Protein AF-A0A182EMF4-F1 (afdb_monomer)

Organism: Onchocerca ochengi (NCBI:txid42157)

Secondary structure (DSSP, 8-state):
-HHHHHHHHHHHHHHHHHHHHHHHHHHHHHHHTT--TT-TT-PPPTTSPP-S-SS--HHHHHHHHHHHS--S--HHHHHHHHHTSHHHHHHHHHHHHHHHHHHHHHGGG------GGGGSPTT-HHHHHHHHHHHHHTTTS--------S---TT-HHHHHHHHHHHT-TTT-SS---HHHHHHHHHHH----------

pLDDT: mean 79.49, std 11.9, range [47.91, 95.94]

Radius of gyration: 39.94 Å; Cα contacts (8 Å, |Δi|>4): 52; chains: 1; bounding box: 100×38×103 Å

InterPro domains:
  IPR051697 Patched domain-containing protein [PTHR10796] (4-190)

Structure (mmCIF, N/CA/C/O backbone):
data_AF-A0A182EMF4-F1
#
_entry.id   AF-A0A182EMF4-F1
#
loop_
_atom_site.group_PDB
_atom_site.id
_atom_site.type_symbol
_atom_site.label_atom_id
_atom_site.label_alt_id
_atom_site.label_comp_id
_atom_site.label_asym_id
_atom_site.label_entity_id
_atom_site.label_seq_id
_atom_site.pdbx_PDB_ins_code
_atom_site.Cartn_x
_atom_site.Cartn_y
_atom_site.Cartn_z
_atom_site.occupancy
_atom_site.B_iso_or_equiv
_atom_site.auth_seq_id
_atom_site.auth_comp_id
_atom_site.auth_asym_id
_atom_site.auth_atom_id
_atom_site.pdbx_PDB_model_num
ATOM 1 N N . MET A 1 1 ? -3.672 -10.564 -6.474 1.00 56.19 1 MET A N 1
ATOM 2 C CA . MET A 1 1 ? -2.918 -9.545 -7.243 1.00 56.19 1 MET A CA 1
ATOM 3 C C . MET A 1 1 ? -1.564 -10.053 -7.744 1.00 56.19 1 MET A C 1
ATOM 5 O O . MET A 1 1 ? -1.324 -9.969 -8.941 1.00 56.19 1 MET A O 1
ATOM 9 N N . SER A 1 2 ? -0.707 -10.645 -6.902 1.00 77.50 2 SER A N 1
ATOM 10 C CA . SER A 1 2 ? 0.656 -11.055 -7.301 1.00 77.50 2 SER A CA 1
ATOM 11 C C . SER A 1 2 ? 0.726 -12.116 -8.412 1.00 77.50 2 SER A C 1
ATOM 13 O O . SER A 1 2 ? 1.589 -12.024 -9.277 1.00 77.50 2 SER A O 1
ATOM 15 N N . PHE A 1 3 ? -0.206 -13.076 -8.451 1.00 87.69 3 PHE A N 1
ATOM 16 C CA . PHE A 1 3 ? -0.253 -14.096 -9.510 1.00 87.69 3 PHE A CA 1
ATOM 17 C C . PHE A 1 3 ? -0.556 -13.505 -10.898 1.00 87.69 3 PHE A C 1
ATOM 19 O O . PHE A 1 3 ? 0.100 -13.853 -11.872 1.00 87.69 3 PHE A O 1
ATOM 26 N N . VAL A 1 4 ? -1.505 -12.565 -10.982 1.00 93.12 4 VAL A N 1
ATOM 27 C CA . VAL A 1 4 ? -1.887 -11.911 -12.247 1.00 93.12 4 VAL A CA 1
ATOM 28 C C . VAL A 1 4 ? -0.741 -11.053 -12.781 1.00 93.12 4 VAL A C 1
ATOM 30 O O . VAL A 1 4 ? -0.449 -11.094 -13.972 1.00 93.12 4 VAL A O 1
ATOM 33 N N . LEU A 1 5 ? -0.049 -10.327 -11.895 1.00 93.19 5 LEU A N 1
ATOM 34 C CA . LEU A 1 5 ? 1.140 -9.555 -12.263 1.00 93.19 5 LEU A CA 1
ATOM 35 C C . LEU A 1 5 ? 2.269 -10.462 -12.765 1.00 93.19 5 LEU A C 1
ATOM 37 O O . LEU A 1 5 ? 2.832 -10.198 -13.824 1.00 93.19 5 LEU A O 1
ATOM 41 N N . ALA A 1 6 ? 2.567 -11.552 -12.053 1.00 92.06 6 ALA A N 1
ATOM 42 C CA . ALA A 1 6 ? 3.605 -12.499 -12.457 1.00 92.06 6 ALA A CA 1
ATOM 43 C C . ALA A 1 6 ? 3.285 -13.167 -13.806 1.00 92.06 6 ALA A C 1
ATOM 45 O O . ALA A 1 6 ? 4.148 -13.234 -14.681 1.00 92.06 6 ALA A O 1
ATOM 46 N N . ALA A 1 7 ? 2.035 -13.597 -14.004 1.00 93.31 7 ALA A N 1
ATOM 47 C CA . ALA A 1 7 ? 1.573 -14.155 -15.270 1.00 93.31 7 ALA A CA 1
ATOM 48 C C . ALA A 1 7 ? 1.670 -13.129 -16.413 1.00 93.31 7 ALA A C 1
ATOM 50 O O . ALA A 1 7 ? 2.152 -13.461 -17.494 1.00 93.31 7 ALA A O 1
ATOM 51 N N . GLY A 1 8 ? 1.287 -11.872 -16.164 1.00 94.88 8 GLY A N 1
ATOM 52 C CA . GLY A 1 8 ? 1.420 -10.785 -17.134 1.00 94.88 8 GLY A CA 1
ATOM 53 C C . GLY A 1 8 ? 2.871 -10.542 -17.556 1.00 94.88 8 GLY A C 1
ATOM 54 O O . GLY A 1 8 ? 3.151 -10.452 -18.749 1.00 94.88 8 GLY A O 1
ATOM 55 N N . VAL A 1 9 ? 3.806 -10.509 -16.600 1.00 95.12 9 VAL A N 1
ATOM 56 C CA . VAL A 1 9 ? 5.244 -10.355 -16.886 1.00 95.12 9 VAL A CA 1
ATOM 57 C C . VAL A 1 9 ? 5.782 -11.542 -17.686 1.00 95.12 9 VAL A C 1
ATOM 59 O O . VAL A 1 9 ? 6.516 -11.339 -18.651 1.00 95.12 9 VAL A O 1
ATOM 62 N N . ALA A 1 10 ? 5.395 -12.771 -17.335 1.00 94.00 10 ALA A N 1
ATOM 63 C CA . ALA A 1 10 ? 5.832 -13.968 -18.050 1.00 94.00 10 ALA A CA 1
ATOM 64 C C . ALA A 1 10 ? 5.355 -13.970 -19.511 1.00 94.00 10 ALA A C 1
ATOM 66 O O . ALA A 1 10 ? 6.150 -14.193 -20.425 1.00 94.00 10 ALA A O 1
ATOM 67 N N . VAL A 1 11 ? 4.076 -13.660 -19.742 1.00 94.69 11 VAL A N 1
ATOM 68 C CA . VAL A 1 11 ? 3.512 -13.566 -21.096 1.00 94.69 11 VAL A CA 1
ATOM 69 C C . VAL A 1 11 ? 4.174 -12.438 -21.883 1.00 94.69 11 VAL A C 1
ATOM 71 O O . VAL A 1 11 ? 4.539 -12.641 -23.040 1.00 94.69 11 VAL A O 1
ATOM 74 N N . LEU A 1 12 ? 4.388 -11.274 -21.263 1.00 95.94 12 LEU A N 1
ATOM 75 C CA . LEU A 1 12 ? 5.047 -10.140 -21.910 1.00 95.94 12 LEU A CA 1
ATOM 76 C C . LEU A 1 12 ? 6.495 -10.458 -22.289 1.00 95.94 12 LEU A C 1
ATOM 78 O O . LEU A 1 12 ? 6.926 -10.074 -23.371 1.00 95.94 12 LEU A O 1
ATOM 82 N N . LEU A 1 13 ? 7.229 -11.189 -21.449 1.00 95.12 13 LEU A N 1
ATOM 83 C CA . LEU A 1 13 ? 8.598 -11.614 -21.739 1.00 95.12 13 LEU A CA 1
ATOM 84 C C . LEU A 1 13 ? 8.645 -12.587 -22.920 1.00 95.12 13 LEU A C 1
ATOM 86 O O . LEU A 1 13 ? 9.438 -12.391 -23.840 1.00 95.12 13 LEU A O 1
ATOM 90 N N . ILE A 1 14 ? 7.780 -13.605 -22.923 1.00 93.75 14 ILE A N 1
ATOM 91 C CA . ILE A 1 14 ? 7.695 -14.574 -24.026 1.00 93.75 14 ILE A CA 1
ATOM 92 C C . ILE A 1 14 ? 7.317 -13.857 -25.324 1.00 93.75 14 ILE A C 1
ATOM 94 O O . ILE A 1 14 ? 7.959 -14.060 -26.357 1.00 93.75 14 ILE A O 1
ATOM 98 N N . PHE A 1 15 ? 6.306 -12.987 -25.264 1.00 94.69 15 PHE A N 1
ATOM 99 C CA . PHE A 1 15 ? 5.877 -12.194 -26.407 1.00 94.69 15 PHE A CA 1
ATOM 100 C C . PHE A 1 15 ? 7.004 -11.293 -26.905 1.00 94.69 15 PHE A C 1
ATOM 102 O O . PHE A 1 15 ? 7.302 -11.320 -28.092 1.00 94.69 15 PHE A O 1
ATOM 109 N N . ALA A 1 16 ? 7.676 -10.554 -26.022 1.00 94.81 16 ALA A N 1
ATOM 110 C CA . ALA A 1 16 ? 8.784 -9.685 -26.392 1.00 94.81 16 ALA A CA 1
ATOM 111 C C . ALA A 1 16 ? 9.906 -10.476 -27.073 1.00 94.81 16 ALA A C 1
ATOM 113 O O . ALA A 1 16 ? 10.323 -10.101 -28.162 1.00 94.81 16 ALA A O 1
ATOM 114 N N . LEU A 1 17 ? 10.358 -11.596 -26.505 1.00 93.81 17 LEU A N 1
ATOM 115 C CA . LEU A 1 17 ? 11.443 -12.381 -27.100 1.00 93.81 17 LEU A CA 1
ATOM 116 C C . LEU A 1 17 ? 11.090 -12.896 -28.498 1.00 93.81 17 LEU A C 1
ATOM 118 O O . LEU A 1 17 ? 11.869 -12.712 -29.430 1.00 93.81 17 LEU A O 1
ATOM 122 N N . LEU A 1 18 ? 9.914 -13.505 -28.660 1.00 93.38 18 LEU A N 1
ATOM 123 C CA . LEU A 1 18 ? 9.505 -14.080 -29.942 1.00 93.38 18 LEU A CA 1
ATOM 124 C C . LEU A 1 18 ? 9.180 -12.995 -30.971 1.00 93.38 18 LEU A C 1
ATOM 126 O O . LEU A 1 18 ? 9.653 -13.051 -32.106 1.00 93.38 18 LEU A O 1
ATOM 130 N N . PHE A 1 19 ? 8.403 -11.990 -30.573 1.00 92.75 19 PHE A N 1
ATOM 131 C CA . PHE A 1 19 ? 7.998 -10.898 -31.448 1.00 92.75 19 PHE A CA 1
ATOM 132 C C . PHE A 1 19 ? 9.213 -10.071 -31.871 1.00 92.75 19 PHE A C 1
ATOM 134 O O . PHE A 1 19 ? 9.448 -9.913 -33.066 1.00 92.75 19 PHE A O 1
ATOM 141 N N . PHE A 1 20 ? 10.050 -9.609 -30.936 1.00 91.69 20 PHE A N 1
ATOM 142 C CA . PHE A 1 20 ? 11.244 -8.848 -31.309 1.00 91.69 20 PHE A CA 1
ATOM 143 C C . PHE A 1 20 ? 12.208 -9.676 -32.155 1.00 91.69 20 PHE A C 1
ATOM 145 O O . PHE A 1 20 ? 12.712 -9.136 -33.132 1.00 91.69 20 PHE A O 1
ATOM 152 N N . ALA A 1 21 ? 12.428 -10.964 -31.870 1.00 89.75 21 ALA A N 1
ATOM 153 C CA . ALA A 1 21 ? 13.311 -11.791 -32.696 1.00 89.75 21 ALA A CA 1
ATOM 154 C C . ALA A 1 21 ? 12.816 -11.907 -34.146 1.00 89.75 21 ALA A C 1
ATOM 156 O O . ALA A 1 21 ? 13.593 -11.708 -35.082 1.00 89.75 21 ALA A O 1
ATOM 157 N N . VAL A 1 22 ? 11.520 -12.171 -34.349 1.00 90.88 22 VAL A N 1
ATOM 158 C CA . VAL A 1 22 ? 10.933 -12.274 -35.695 1.00 90.88 22 VAL A CA 1
ATOM 159 C C . VAL A 1 22 ? 10.991 -10.931 -36.420 1.00 90.88 22 VAL A C 1
ATOM 161 O O . VAL A 1 22 ? 11.409 -10.876 -37.576 1.00 90.88 22 VAL A O 1
ATOM 164 N N . PHE A 1 23 ? 10.616 -9.837 -35.757 1.00 86.75 23 PHE A N 1
ATOM 165 C CA . PHE A 1 23 ? 10.625 -8.514 -36.383 1.00 86.75 23 PHE A CA 1
ATOM 166 C C . PHE A 1 23 ? 12.042 -7.994 -36.639 1.00 86.75 23 PHE A C 1
ATOM 168 O O . PHE A 1 23 ? 12.260 -7.377 -37.679 1.00 86.75 23 PHE A O 1
ATOM 175 N N . LEU A 1 24 ? 13.014 -8.294 -35.772 1.00 86.81 24 LEU A N 1
ATOM 176 C CA . LEU A 1 24 ? 14.433 -8.017 -36.017 1.00 86.81 24 LEU A CA 1
ATOM 177 C C . LEU A 1 24 ? 14.955 -8.821 -37.207 1.00 86.81 24 LEU A C 1
ATOM 179 O O . LEU A 1 24 ? 15.634 -8.256 -38.059 1.00 86.81 24 LEU A O 1
ATOM 183 N N . TYR A 1 25 ? 14.600 -10.104 -37.316 1.00 85.31 25 TYR A N 1
ATOM 184 C CA . TYR A 1 25 ? 14.982 -10.930 -38.462 1.00 85.31 25 TYR A CA 1
ATOM 185 C C . TYR A 1 25 ? 14.394 -10.394 -39.775 1.00 85.31 25 TYR A C 1
ATOM 187 O O . TYR A 1 25 ? 15.113 -10.234 -40.762 1.00 85.31 25 TYR A O 1
ATOM 195 N N . VAL A 1 26 ? 13.099 -10.065 -39.792 1.00 83.94 26 VAL A N 1
ATOM 196 C CA . VAL A 1 26 ? 12.430 -9.497 -40.974 1.00 83.94 26 VAL A CA 1
ATOM 197 C C . VAL A 1 26 ? 13.004 -8.124 -41.330 1.00 83.94 26 VAL A C 1
ATOM 199 O O . VAL A 1 26 ? 13.236 -7.851 -42.508 1.00 83.94 26 VAL A O 1
ATOM 202 N N . ALA A 1 27 ? 13.252 -7.264 -40.339 1.00 82.50 27 ALA A N 1
ATOM 203 C CA . ALA A 1 27 ? 13.852 -5.950 -40.551 1.00 82.50 27 ALA A CA 1
ATOM 204 C C . ALA A 1 27 ? 15.279 -6.067 -41.101 1.00 82.50 27 ALA A C 1
ATOM 206 O O . ALA A 1 27 ? 15.575 -5.452 -42.123 1.00 82.50 27 ALA A O 1
ATOM 207 N N . GLY A 1 28 ? 16.116 -6.916 -40.498 1.00 77.69 28 GLY A N 1
ATOM 208 C CA . GLY A 1 28 ? 17.477 -7.177 -40.963 1.00 77.69 28 GLY A CA 1
ATOM 209 C C . GLY A 1 28 ? 17.501 -7.757 -42.377 1.00 77.69 28 GLY A C 1
ATOM 210 O O . GLY A 1 28 ? 18.261 -7.294 -43.223 1.00 77.69 28 GLY A O 1
ATOM 211 N N . ARG A 1 29 ? 16.602 -8.697 -42.700 1.00 77.25 29 ARG A N 1
ATOM 212 C CA . ARG A 1 29 ? 16.468 -9.221 -44.068 1.00 77.25 29 ARG A CA 1
ATOM 213 C C . ARG A 1 29 ? 16.122 -8.115 -45.069 1.00 77.25 29 ARG A C 1
ATOM 215 O O . ARG A 1 29 ? 16.770 -8.018 -46.108 1.00 77.25 29 ARG A O 1
ATOM 222 N N . ARG A 1 30 ? 15.148 -7.257 -44.757 1.00 76.94 30 ARG A N 1
ATOM 223 C CA . ARG A 1 30 ? 14.761 -6.130 -45.628 1.00 76.94 30 ARG A CA 1
ATOM 224 C C . ARG A 1 30 ? 15.887 -5.115 -45.801 1.00 76.94 30 ARG A C 1
ATOM 226 O O . ARG A 1 30 ? 16.068 -4.600 -46.901 1.00 76.94 30 ARG A O 1
ATOM 233 N N . GLU A 1 31 ? 16.666 -4.877 -44.752 1.00 76.19 31 GLU A N 1
ATOM 234 C CA . GLU A 1 31 ? 17.858 -4.034 -44.820 1.00 76.19 31 GLU A CA 1
ATOM 235 C C . GLU A 1 31 ? 18.911 -4.627 -45.769 1.00 76.19 31 GLU A C 1
ATOM 237 O O . GLU A 1 31 ? 19.430 -3.906 -46.619 1.00 76.19 31 GLU A O 1
ATOM 242 N N . THR A 1 32 ? 19.151 -5.947 -45.725 1.00 71.19 32 THR A N 1
ATOM 243 C CA . THR A 1 32 ? 20.072 -6.610 -46.675 1.00 71.19 32 THR A CA 1
ATOM 244 C C . THR A 1 32 ? 19.581 -6.601 -48.122 1.00 71.19 32 THR A C 1
ATOM 246 O O . THR A 1 32 ? 20.390 -6.681 -49.043 1.00 71.19 32 THR A O 1
ATOM 249 N N . GLU A 1 33 ? 18.268 -6.510 -48.333 1.00 73.00 33 GLU A N 1
ATOM 250 C CA . GLU A 1 33 ? 17.656 -6.359 -49.656 1.00 73.00 33 GLU A CA 1
ATOM 251 C C . GLU A 1 33 ? 17.665 -4.890 -50.127 1.00 73.00 33 GLU A C 1
ATOM 253 O O . GLU A 1 33 ? 17.237 -4.617 -51.244 1.00 73.00 33 GLU A O 1
ATOM 258 N N . GLY A 1 34 ? 18.160 -3.942 -49.316 1.00 70.62 34 GLY A N 1
ATOM 259 C CA . GLY A 1 34 ? 18.230 -2.515 -49.654 1.00 70.62 34 GLY A CA 1
ATOM 260 C C . GLY A 1 34 ? 16.894 -1.776 -49.514 1.00 70.62 34 GLY A C 1
ATOM 261 O O . GLY A 1 34 ? 16.707 -0.707 -50.100 1.00 70.62 34 GLY A O 1
ATOM 262 N N . VAL A 1 35 ? 15.941 -2.339 -48.763 1.00 74.31 35 VAL A N 1
ATOM 263 C CA . VAL A 1 35 ? 14.603 -1.770 -48.547 1.00 74.31 35 VAL A CA 1
ATOM 264 C C . VAL A 1 35 ? 14.579 -0.999 -47.230 1.00 74.31 35 VAL A C 1
ATOM 266 O O . VAL A 1 35 ? 14.821 -1.554 -46.158 1.00 74.31 35 VAL A O 1
ATOM 269 N N . LYS A 1 36 ? 14.227 0.291 -47.277 1.00 75.31 36 LYS A N 1
ATOM 270 C CA . LYS A 1 36 ? 14.122 1.115 -46.061 1.00 75.31 36 LYS A CA 1
ATOM 271 C C . LYS A 1 36 ? 12.956 0.654 -45.180 1.00 75.31 36 LYS A C 1
ATOM 273 O O . LYS A 1 36 ? 11.913 0.238 -45.683 1.00 75.31 36 LYS A O 1
ATOM 278 N N . TRP A 1 37 ? 13.094 0.811 -43.862 1.00 71.69 37 TRP A N 1
ATOM 279 C CA . TRP A 1 37 ? 12.130 0.316 -42.864 1.00 71.69 37 TRP A CA 1
ATOM 280 C C . TRP A 1 37 ? 10.678 0.789 -43.086 1.00 71.69 37 TRP A C 1
ATOM 282 O O . TRP A 1 37 ? 9.740 0.040 -42.822 1.00 71.69 37 TRP A O 1
ATOM 292 N N . TYR A 1 38 ? 10.485 1.991 -43.640 1.00 77.12 38 TYR A N 1
ATOM 293 C CA . TYR A 1 38 ? 9.171 2.579 -43.937 1.00 77.12 38 TYR A CA 1
ATOM 294 C C . TYR A 1 38 ? 8.602 2.207 -45.321 1.00 77.12 38 TYR A C 1
ATOM 296 O O . TYR A 1 38 ? 7.459 2.540 -45.628 1.00 77.12 38 TYR A O 1
ATOM 304 N N . GLN A 1 39 ? 9.376 1.546 -46.188 1.00 75.19 39 GLN A N 1
ATOM 305 C CA . GLN A 1 39 ? 8.965 1.218 -47.557 1.00 75.19 39 GLN A CA 1
ATOM 306 C C . GLN A 1 39 ? 8.408 -0.202 -47.640 1.00 75.19 39 GLN A C 1
ATOM 308 O O . GLN A 1 39 ? 9.154 -1.159 -47.830 1.00 75.19 39 GLN A O 1
ATOM 313 N N . CYS A 1 40 ? 7.095 -0.360 -47.505 1.00 67.50 40 CYS A N 1
ATOM 314 C CA . CYS A 1 40 ? 6.433 -1.654 -47.688 1.00 67.50 40 CYS A CA 1
ATOM 315 C C . CYS A 1 40 ? 6.211 -1.962 -49.182 1.00 67.50 40 CYS A C 1
ATOM 317 O O . CYS A 1 40 ? 5.916 -1.059 -49.961 1.00 67.50 40 CYS A O 1
ATOM 319 N N . PHE A 1 41 ? 6.335 -3.238 -49.572 1.00 66.12 41 PHE A N 1
ATOM 320 C CA . PHE A 1 41 ? 6.033 -3.749 -50.923 1.00 66.12 41 PHE A CA 1
ATOM 321 C C . PHE A 1 41 ? 6.839 -3.134 -52.087 1.00 66.12 41 PHE A C 1
ATOM 323 O O . PHE A 1 41 ? 6.350 -3.071 -53.213 1.00 66.12 41 PHE A O 1
ATOM 330 N N . ARG A 1 42 ? 8.082 -2.697 -51.846 1.00 66.38 42 ARG A N 1
ATOM 331 C CA . ARG A 1 42 ? 9.021 -2.296 -52.908 1.00 66.38 42 ARG A CA 1
ATOM 332 C C . ARG A 1 42 ? 10.214 -3.244 -52.967 1.00 66.38 42 ARG A C 1
ATOM 334 O O . ARG A 1 42 ? 10.720 -3.649 -51.926 1.00 66.38 42 ARG A O 1
ATOM 341 N N . SER A 1 43 ? 10.657 -3.559 -54.184 1.00 62.12 43 SER A N 1
ATOM 342 C CA . SER A 1 43 ? 11.946 -4.218 -54.417 1.00 62.12 43 SER A CA 1
ATOM 343 C C . SER A 1 43 ? 13.061 -3.225 -54.086 1.00 62.12 43 SER A C 1
ATOM 345 O O . SER A 1 43 ? 12.958 -2.058 -54.470 1.00 62.12 43 SER A O 1
ATOM 347 N N . GLY A 1 44 ? 14.058 -3.651 -53.314 1.00 61.50 44 GLY A N 1
ATOM 348 C CA . GLY A 1 44 ? 15.074 -2.748 -52.775 1.00 61.50 44 GLY A CA 1
ATOM 349 C C . GLY A 1 44 ? 16.091 -2.259 -53.803 1.00 61.50 44 GLY A C 1
ATOM 350 O O . GLY A 1 44 ? 16.245 -2.835 -54.881 1.00 61.50 44 GLY A O 1
ATOM 351 N N . ASP A 1 45 ? 16.740 -1.145 -53.463 1.00 61.94 45 ASP A N 1
ATOM 352 C CA . ASP A 1 45 ? 17.727 -0.474 -54.310 1.00 61.94 45 ASP A CA 1
ATOM 353 C C . ASP A 1 45 ? 19.054 -1.247 -54.320 1.00 61.94 45 ASP A C 1
ATOM 355 O O . ASP A 1 45 ? 19.606 -1.574 -53.269 1.00 61.94 45 ASP A O 1
ATOM 359 N N . THR A 1 46 ? 19.649 -1.433 -55.501 1.00 58.53 46 THR A N 1
ATOM 360 C CA . THR A 1 46 ? 20.980 -2.054 -55.679 1.00 58.53 46 THR A CA 1
ATOM 361 C C . THR A 1 46 ? 22.145 -1.150 -55.248 1.00 58.53 46 THR A C 1
ATOM 363 O O . THR A 1 46 ? 23.304 -1.480 -55.483 1.00 58.53 46 THR A O 1
ATOM 366 N N . HIS A 1 47 ? 21.853 0.013 -54.658 1.00 56.53 47 HIS A N 1
ATOM 367 C CA . HIS A 1 47 ? 22.835 1.017 -54.239 1.00 56.53 47 HIS A CA 1
ATOM 368 C C . HIS A 1 47 ? 23.282 0.890 -52.774 1.00 56.53 47 HIS A C 1
ATOM 370 O O . HIS A 1 47 ? 24.182 1.620 -52.356 1.00 56.53 47 HIS A O 1
ATOM 376 N N . PHE A 1 48 ? 22.682 -0.009 -51.986 1.00 55.69 48 PHE A N 1
ATOM 377 C CA . PHE A 1 48 ? 23.147 -0.287 -50.625 1.00 55.69 48 PHE A CA 1
ATOM 378 C C . PHE A 1 48 ? 24.337 -1.251 -50.612 1.00 55.69 48 PHE A C 1
ATOM 380 O O . PHE A 1 48 ? 24.533 -2.037 -51.537 1.00 55.69 48 PHE A O 1
ATOM 387 N N . ALA A 1 49 ? 25.163 -1.126 -49.568 1.00 55.31 49 ALA A N 1
ATOM 388 C CA . ALA A 1 49 ? 26.443 -1.812 -49.444 1.00 55.31 49 ALA A CA 1
ATOM 389 C C . ALA A 1 49 ? 26.309 -3.329 -49.701 1.00 55.31 49 ALA A C 1
ATOM 391 O O . ALA A 1 49 ? 25.353 -3.941 -49.218 1.00 55.31 49 ALA A O 1
ATOM 392 N N . PRO A 1 50 ? 27.254 -3.945 -50.440 1.00 54.84 50 PRO A N 1
ATOM 393 C CA . PRO A 1 50 ? 27.251 -5.387 -50.674 1.00 54.84 50 PRO A CA 1
ATOM 394 C C . PRO A 1 50 ? 27.185 -6.134 -49.338 1.00 54.84 50 PRO A C 1
ATOM 396 O O . PRO A 1 50 ? 27.745 -5.653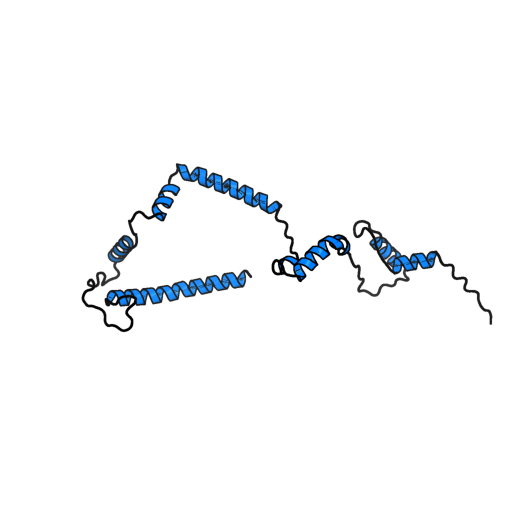 -48.351 1.00 54.84 50 PRO A O 1
ATOM 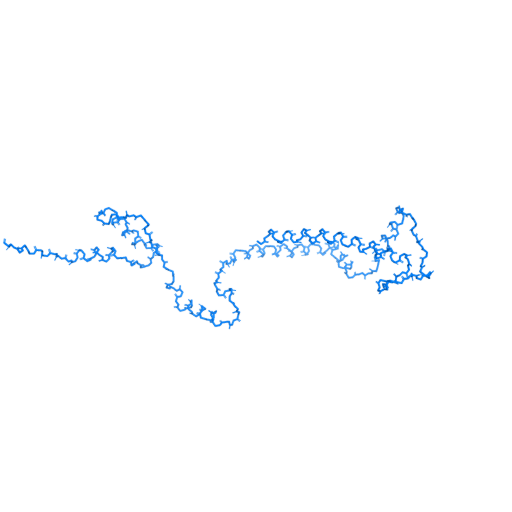399 N N . ARG A 1 51 ? 26.519 -7.303 -49.311 1.00 54.38 51 ARG A N 1
ATOM 400 C CA . ARG A 1 51 ? 26.453 -8.193 -48.136 1.00 54.38 51 ARG A CA 1
ATOM 401 C C . ARG A 1 51 ? 27.848 -8.329 -47.525 1.00 54.38 51 ARG A C 1
ATOM 403 O O . ARG A 1 51 ? 28.699 -9.025 -48.070 1.00 54.38 51 ARG A O 1
ATOM 410 N N . THR A 1 52 ? 28.090 -7.646 -46.412 1.00 54.44 52 THR A N 1
ATOM 411 C CA . THR A 1 52 ? 29.400 -7.635 -45.750 1.00 54.44 52 THR A CA 1
ATOM 412 C C . THR A 1 52 ? 29.666 -8.926 -44.990 1.00 54.44 52 THR A C 1
ATOM 414 O O . THR A 1 52 ? 30.810 -9.201 -44.652 1.00 54.44 52 THR A O 1
ATOM 417 N N . ILE A 1 53 ? 28.629 -9.730 -44.739 1.00 55.12 53 ILE A N 1
ATOM 418 C CA . ILE A 1 53 ? 28.720 -10.977 -43.986 1.00 55.12 53 ILE A CA 1
ATOM 419 C C . ILE A 1 53 ? 27.898 -12.029 -44.738 1.00 55.12 53 ILE A C 1
ATOM 421 O O . ILE A 1 53 ? 26.670 -12.024 -44.688 1.00 55.12 53 ILE A O 1
ATOM 425 N N . ASN A 1 54 ? 28.578 -12.895 -45.491 1.00 55.59 54 ASN A N 1
ATOM 426 C CA . ASN A 1 54 ? 27.951 -14.041 -46.161 1.00 55.59 54 ASN A CA 1
ATOM 427 C C . ASN A 1 54 ? 27.981 -15.311 -45.289 1.00 55.59 54 ASN A C 1
ATOM 429 O O . ASN A 1 54 ? 27.241 -16.248 -45.572 1.00 55.59 54 ASN A O 1
ATOM 433 N N . GLU A 1 55 ? 28.776 -15.322 -44.214 1.00 58.81 55 GLU A N 1
ATOM 434 C CA . GLU A 1 55 ? 28.915 -16.435 -43.269 1.00 58.81 55 GLU A CA 1
ATOM 435 C C . GLU A 1 55 ? 28.962 -15.914 -41.826 1.00 58.81 55 GLU A C 1
ATOM 437 O O . GLU A 1 55 ? 29.605 -14.905 -41.542 1.00 58.81 55 GLU A O 1
ATOM 442 N N . PHE A 1 56 ? 28.288 -16.608 -40.904 1.00 58.25 56 PHE A N 1
ATOM 443 C CA . PHE A 1 56 ? 28.399 -16.357 -39.465 1.00 58.25 56 PHE A CA 1
ATOM 444 C C . PHE A 1 56 ? 29.763 -16.861 -38.969 1.00 58.25 56 PHE A C 1
ATOM 446 O O . PHE A 1 56 ? 29.884 -17.993 -38.509 1.00 58.25 56 PHE A O 1
ATOM 453 N N . SER A 1 57 ? 30.798 -16.035 -39.106 1.00 67.62 57 SER A N 1
ATOM 454 C CA . SER A 1 57 ? 32.119 -16.268 -38.516 1.00 67.62 57 SER A CA 1
ATOM 455 C C . SER A 1 57 ? 32.302 -15.434 -37.245 1.00 67.62 57 SER A C 1
ATOM 457 O O . SER A 1 57 ? 31.739 -14.342 -37.131 1.00 67.62 57 SER A O 1
ATOM 459 N N . ASP A 1 58 ? 33.115 -15.913 -36.300 1.00 70.19 58 ASP A N 1
ATOM 460 C CA . ASP A 1 58 ? 33.391 -15.209 -35.035 1.00 70.19 58 ASP A CA 1
ATOM 461 C C . ASP A 1 58 ? 33.920 -13.783 -35.260 1.00 70.19 58 ASP A C 1
ATOM 463 O O . ASP A 1 58 ? 33.516 -12.848 -34.573 1.00 70.19 58 ASP A O 1
ATOM 467 N N . SER A 1 59 ? 34.730 -13.582 -36.304 1.00 71.94 59 SER A N 1
ATOM 468 C CA . SER A 1 59 ? 35.228 -12.261 -36.703 1.00 71.94 59 SER A CA 1
ATOM 469 C C . SER A 1 59 ? 34.123 -11.312 -37.176 1.00 71.94 59 SER A C 1
ATOM 471 O O . SER A 1 59 ? 34.188 -10.105 -36.940 1.00 71.94 59 SER A O 1
ATOM 473 N N . SER A 1 60 ? 33.076 -11.841 -37.811 1.00 65.56 60 SER A N 1
ATOM 474 C CA . SER A 1 60 ? 31.914 -11.056 -38.238 1.00 65.56 60 SER A CA 1
ATOM 475 C C . SER A 1 60 ? 31.055 -10.636 -37.045 1.00 65.56 60 SER A C 1
ATOM 477 O O . SER A 1 60 ? 30.513 -9.530 -37.038 1.00 65.56 60 SER A O 1
ATOM 479 N N . ILE A 1 61 ? 30.956 -11.496 -36.025 1.00 67.69 61 ILE A N 1
ATOM 480 C CA . ILE A 1 61 ? 30.261 -11.204 -34.764 1.00 67.69 61 ILE A CA 1
ATOM 481 C C . ILE A 1 61 ? 31.022 -10.135 -33.979 1.00 67.69 61 ILE A C 1
ATOM 483 O O . ILE A 1 61 ? 30.403 -9.188 -33.497 1.00 67.69 61 ILE A O 1
ATOM 487 N N . GLU A 1 62 ? 32.347 -10.243 -33.896 1.00 72.31 62 GLU A N 1
ATOM 488 C CA . GLU A 1 62 ? 33.203 -9.264 -33.221 1.00 72.31 62 GLU A CA 1
ATOM 489 C C . GLU A 1 62 ? 33.127 -7.888 -33.898 1.00 72.31 62 GLU A C 1
ATOM 491 O O . GLU A 1 62 ? 32.913 -6.880 -33.225 1.00 72.31 62 GLU A O 1
ATOM 496 N N . MET A 1 63 ? 33.147 -7.844 -35.234 1.00 67.69 63 MET A N 1
ATOM 497 C CA . MET A 1 63 ? 32.958 -6.604 -35.994 1.00 67.69 63 MET A CA 1
ATOM 498 C C . MET A 1 63 ? 31.554 -6.002 -35.801 1.00 67.69 63 MET A C 1
ATOM 500 O O . MET A 1 63 ? 31.399 -4.779 -35.741 1.00 67.69 63 MET A O 1
ATOM 504 N N . LEU A 1 64 ? 30.510 -6.836 -35.697 1.00 68.06 64 LEU A N 1
ATOM 505 C CA . LEU A 1 64 ? 29.158 -6.362 -35.385 1.00 68.06 64 LEU A CA 1
ATOM 506 C C . LEU A 1 64 ? 29.093 -5.794 -33.968 1.00 68.06 64 LEU A C 1
ATOM 508 O O . LEU A 1 64 ? 28.493 -4.743 -33.761 1.00 68.06 64 LEU A O 1
ATOM 512 N N . HIS A 1 65 ? 29.721 -6.481 -33.015 1.00 71.62 65 HIS A N 1
ATOM 513 C CA . HIS A 1 65 ? 29.799 -6.083 -31.616 1.00 71.62 65 HIS A CA 1
ATOM 514 C C . HIS A 1 65 ? 30.528 -4.745 -31.475 1.00 71.62 65 HIS A C 1
ATOM 516 O O . HIS A 1 65 ? 30.040 -3.853 -30.787 1.00 71.62 65 HIS A O 1
ATOM 522 N N . GLU A 1 66 ? 31.640 -4.559 -32.183 1.00 68.50 66 GLU A N 1
ATOM 523 C CA . GLU A 1 66 ? 32.388 -3.302 -32.215 1.00 68.50 66 GLU A CA 1
ATOM 524 C C . GLU A 1 66 ? 31.561 -2.155 -32.817 1.00 68.50 66 GLU A C 1
ATOM 526 O O . GLU A 1 66 ? 31.591 -1.039 -32.304 1.00 68.50 66 GLU A O 1
ATOM 531 N N . LYS A 1 67 ? 30.753 -2.426 -33.853 1.00 67.00 67 LYS A N 1
ATOM 532 C CA . LYS A 1 67 ? 29.833 -1.431 -34.432 1.00 67.00 67 LYS A CA 1
ATOM 533 C C . LYS A 1 67 ? 28.606 -1.135 -33.562 1.00 67.00 67 LYS A C 1
ATOM 535 O O . LYS A 1 67 ? 28.079 -0.026 -33.632 1.00 67.00 67 LYS A O 1
ATOM 540 N N . LEU A 1 68 ? 28.134 -2.110 -32.782 1.00 66.31 68 LEU A N 1
ATOM 541 C CA . LEU A 1 68 ? 27.014 -1.971 -31.840 1.00 66.31 68 LEU A CA 1
ATOM 542 C C . LEU A 1 68 ? 27.431 -1.274 -30.545 1.00 66.31 68 LEU A C 1
ATOM 544 O O . LEU A 1 68 ? 26.630 -0.542 -29.959 1.00 66.31 68 LEU A O 1
ATOM 548 N N . ILE A 1 69 ? 28.676 -1.468 -30.104 1.00 66.81 69 ILE A N 1
ATOM 549 C CA . ILE A 1 69 ? 29.287 -0.632 -29.078 1.00 66.81 69 ILE A CA 1
ATOM 550 C C . ILE A 1 69 ? 29.501 0.743 -29.708 1.00 66.81 69 ILE A C 1
ATOM 552 O O . ILE A 1 69 ? 30.549 1.040 -30.269 1.00 66.81 69 ILE A O 1
ATOM 556 N N . ASP A 1 70 ? 28.505 1.617 -29.584 1.00 57.00 70 ASP A N 1
ATOM 557 C CA . ASP A 1 70 ? 28.678 3.027 -29.914 1.00 57.00 70 ASP A CA 1
ATOM 558 C C . ASP A 1 70 ? 29.768 3.584 -28.978 1.00 57.00 70 ASP A C 1
ATOM 560 O O . ASP A 1 70 ? 29.554 3.814 -27.783 1.00 57.00 70 ASP A O 1
ATOM 564 N N . THR A 1 71 ? 30.995 3.711 -29.489 1.00 59.38 71 THR A N 1
ATOM 565 C CA . THR A 1 71 ? 32.173 4.222 -28.764 1.00 59.38 71 THR A CA 1
ATOM 566 C C . THR A 1 71 ? 32.069 5.717 -28.476 1.00 59.38 71 THR A C 1
ATOM 568 O O . THR A 1 71 ? 32.937 6.285 -27.811 1.00 59.38 71 THR A O 1
ATOM 571 N N . LYS A 1 72 ? 30.984 6.364 -28.916 1.00 61.94 72 LYS A N 1
ATOM 572 C CA . LYS A 1 72 ? 30.691 7.758 -28.605 1.00 61.94 72 LYS A CA 1
ATOM 573 C C . LYS A 1 72 ? 30.572 7.976 -27.091 1.00 61.94 72 LYS A C 1
ATOM 575 O O . LYS A 1 72 ? 29.999 7.142 -26.381 1.00 61.94 72 LYS A O 1
ATOM 580 N N . PRO A 1 73 ? 31.077 9.112 -26.577 1.00 61.22 73 PRO A N 1
ATOM 581 C CA . PRO A 1 73 ? 30.913 9.475 -25.178 1.00 61.22 73 PRO A CA 1
ATOM 582 C C . PRO A 1 73 ? 29.423 9.697 -24.894 1.00 61.22 73 PRO A C 1
ATOM 584 O O . PRO A 1 73 ? 28.850 10.729 -25.232 1.00 61.22 73 PRO A O 1
ATOM 587 N N . SER A 1 74 ? 28.777 8.697 -24.300 1.00 70.88 74 SER A N 1
ATOM 588 C CA . SER A 1 74 ? 27.384 8.773 -23.875 1.00 70.88 74 SER A CA 1
ATOM 589 C C . SER A 1 74 ? 27.301 9.189 -22.408 1.00 70.88 74 SER A C 1
ATOM 591 O O . SER A 1 74 ? 28.181 8.876 -21.601 1.00 70.88 74 SER A O 1
ATOM 593 N N . PHE A 1 75 ? 26.214 9.865 -22.031 1.00 71.00 75 PHE A N 1
ATOM 594 C CA . PHE A 1 75 ? 25.951 10.230 -20.634 1.00 71.00 75 PHE A CA 1
ATOM 595 C C . PHE A 1 75 ? 25.950 8.999 -19.709 1.00 71.00 75 PHE A C 1
ATOM 597 O O . PHE A 1 75 ? 26.455 9.050 -18.589 1.00 71.00 75 PHE A O 1
ATOM 604 N N . SER A 1 76 ? 25.466 7.856 -20.209 1.00 74.56 76 SER A N 1
ATOM 605 C CA . SER A 1 76 ? 25.520 6.569 -19.507 1.00 74.56 76 SER A CA 1
ATOM 606 C C . SER A 1 76 ? 26.959 6.103 -19.243 1.00 74.56 76 SER A C 1
ATOM 608 O O . SER A 1 76 ? 27.268 5.674 -18.135 1.00 74.56 76 SER A O 1
ATOM 610 N N . ARG A 1 77 ? 27.882 6.255 -20.203 1.00 73.75 77 ARG A N 1
ATOM 611 C CA . ARG A 1 77 ? 29.302 5.927 -19.992 1.00 73.75 77 ARG A CA 1
ATOM 612 C C . ARG A 1 77 ? 30.000 6.903 -19.051 1.00 73.75 77 ARG A C 1
ATOM 614 O O . ARG A 1 77 ? 30.782 6.465 -18.216 1.00 73.75 77 ARG A O 1
ATOM 621 N N . ALA A 1 78 ? 29.704 8.199 -19.147 1.00 78.88 78 ALA A N 1
ATOM 622 C CA . ALA A 1 78 ? 30.259 9.205 -18.241 1.00 78.88 78 ALA A CA 1
ATOM 623 C C . ALA A 1 78 ? 29.822 8.967 -16.784 1.00 78.88 78 ALA A C 1
ATOM 625 O O . ALA A 1 78 ? 30.648 9.002 -15.873 1.00 78.88 78 ALA A O 1
ATOM 626 N N . THR A 1 79 ? 28.543 8.656 -16.566 1.00 79.81 79 THR A N 1
ATOM 627 C CA . THR A 1 79 ? 28.011 8.314 -15.237 1.00 79.81 79 THR A CA 1
ATOM 628 C C . THR A 1 79 ? 28.552 6.980 -14.727 1.00 79.81 79 THR A C 1
ATOM 630 O O . THR A 1 79 ? 28.955 6.905 -13.568 1.00 79.81 79 THR A O 1
ATOM 633 N N . ALA A 1 80 ? 28.665 5.958 -15.581 1.00 79.19 80 ALA A N 1
ATOM 634 C CA . ALA A 1 80 ? 29.281 4.683 -15.218 1.00 79.19 80 ALA A CA 1
ATOM 635 C C . ALA A 1 80 ? 30.767 4.835 -14.848 1.00 79.19 80 ALA A C 1
ATOM 637 O O . ALA A 1 80 ? 31.204 4.285 -13.841 1.00 79.19 80 ALA A O 1
ATOM 638 N N . ALA A 1 81 ? 31.537 5.621 -15.607 1.00 80.44 81 ALA A N 1
ATOM 639 C CA . ALA A 1 81 ? 32.942 5.901 -15.310 1.00 80.44 81 ALA A CA 1
ATOM 640 C C . ALA A 1 81 ? 33.107 6.702 -14.007 1.00 80.44 81 ALA A C 1
ATOM 642 O O . ALA A 1 81 ? 33.997 6.405 -13.209 1.00 80.44 81 ALA A O 1
ATOM 643 N N . ALA A 1 82 ? 32.217 7.666 -13.748 1.00 78.12 82 ALA A N 1
ATOM 644 C CA . ALA A 1 82 ? 32.187 8.399 -12.487 1.00 78.12 82 ALA A CA 1
ATOM 645 C C . ALA A 1 82 ? 31.839 7.480 -11.301 1.00 78.12 82 ALA A C 1
ATOM 647 O O . ALA A 1 82 ? 32.548 7.483 -10.298 1.00 78.12 82 ALA A O 1
ATOM 648 N N . MET A 1 83 ? 30.812 6.631 -11.420 1.00 76.62 83 MET A N 1
ATOM 649 C CA . MET A 1 83 ? 30.446 5.656 -10.380 1.00 76.62 83 MET A CA 1
ATOM 650 C C . MET A 1 83 ? 31.506 4.561 -10.181 1.00 76.62 83 MET A C 1
ATOM 652 O O . MET A 1 83 ? 31.657 4.024 -9.083 1.00 76.62 83 MET A O 1
ATOM 656 N N . ALA A 1 84 ? 32.284 4.244 -11.218 1.00 78.56 84 ALA A N 1
ATOM 657 C CA . ALA A 1 84 ? 33.396 3.307 -11.128 1.00 78.56 84 ALA A CA 1
ATOM 658 C C . ALA A 1 84 ? 34.602 3.879 -10.362 1.00 78.56 84 ALA A C 1
ATOM 660 O O . ALA A 1 84 ? 35.469 3.096 -9.970 1.00 78.56 84 ALA A O 1
ATOM 661 N N . ASN A 1 85 ? 34.658 5.189 -10.104 1.00 83.56 85 ASN A N 1
ATOM 662 C CA . ASN A 1 85 ? 35.736 5.806 -9.342 1.00 83.56 85 ASN A CA 1
ATOM 663 C C . ASN A 1 85 ? 35.667 5.408 -7.855 1.00 83.56 85 ASN A C 1
ATOM 665 O O . ASN A 1 85 ? 34.646 5.597 -7.194 1.00 83.56 85 ASN A O 1
ATOM 669 N N . SER A 1 86 ? 36.774 4.893 -7.310 1.00 77.75 86 SER A N 1
ATOM 670 C CA . SER A 1 86 ? 36.848 4.380 -5.932 1.00 77.75 86 SER A CA 1
ATOM 671 C C . SER A 1 86 ? 36.467 5.434 -4.881 1.00 77.75 86 SER A C 1
ATOM 673 O O . SER A 1 86 ? 35.821 5.115 -3.885 1.00 77.75 86 SER A O 1
ATOM 675 N N . TYR A 1 87 ? 36.770 6.709 -5.149 1.00 82.12 87 TYR A N 1
ATOM 676 C CA . TYR A 1 87 ? 36.424 7.830 -4.269 1.00 82.12 87 TYR A CA 1
ATOM 677 C C . TYR A 1 87 ? 34.915 8.102 -4.165 1.00 82.12 87 TYR A C 1
ATOM 679 O O . TYR A 1 87 ? 34.464 8.607 -3.141 1.00 82.12 87 TYR A O 1
ATOM 687 N N . LEU A 1 88 ? 34.125 7.756 -5.189 1.00 83.94 88 LEU A N 1
ATOM 688 C CA . LEU A 1 88 ? 32.670 7.953 -5.203 1.00 83.94 88 LEU A CA 1
ATOM 689 C C . LEU A 1 88 ? 31.898 6.731 -4.687 1.00 83.94 88 LEU A C 1
ATOM 691 O O . LEU A 1 88 ? 30.773 6.874 -4.216 1.00 83.94 88 LEU A O 1
ATOM 695 N N . ARG A 1 89 ? 32.502 5.538 -4.697 1.00 82.81 89 ARG A N 1
ATOM 696 C CA . ARG A 1 89 ? 31.849 4.306 -4.222 1.00 82.81 89 ARG A CA 1
ATOM 697 C C . ARG A 1 89 ? 31.525 4.345 -2.729 1.00 82.81 89 ARG A C 1
ATOM 699 O O . ARG A 1 89 ? 30.399 4.046 -2.343 1.00 82.81 89 ARG A O 1
ATOM 706 N N . CYS A 1 90 ? 32.490 4.740 -1.900 1.00 85.94 90 CYS A N 1
ATOM 707 C CA . CYS A 1 90 ? 32.322 4.809 -0.446 1.00 85.94 90 CYS A CA 1
ATOM 708 C C . CYS A 1 90 ? 31.210 5.777 0.008 1.00 85.94 90 CYS A C 1
ATOM 710 O O . CYS A 1 90 ? 30.348 5.344 0.774 1.00 85.94 90 CYS A O 1
ATOM 712 N N . PRO A 1 91 ? 31.155 7.048 -0.447 1.00 89.00 91 PRO A N 1
ATOM 713 C CA . PRO A 1 91 ? 30.089 7.959 -0.034 1.00 89.00 91 PRO A CA 1
ATOM 714 C C . PRO A 1 91 ? 28.716 7.526 -0.558 1.00 89.00 91 PRO A C 1
ATOM 716 O O . PRO A 1 91 ? 27.735 7.627 0.173 1.00 89.00 91 PRO A O 1
ATOM 719 N N . VAL A 1 92 ? 28.632 6.985 -1.779 1.00 89.00 92 VAL A N 1
ATOM 720 C CA . VAL A 1 92 ? 27.367 6.459 -2.317 1.00 89.00 92 VAL A CA 1
ATOM 721 C C . VAL A 1 92 ? 26.865 5.292 -1.464 1.00 89.00 92 VAL A C 1
ATOM 723 O O . VAL A 1 92 ? 25.712 5.306 -1.040 1.00 89.00 92 VAL A O 1
ATOM 726 N N . ALA A 1 93 ? 27.727 4.325 -1.138 1.00 89.06 93 ALA A N 1
ATOM 727 C CA . ALA A 1 93 ? 27.364 3.204 -0.271 1.00 89.06 93 ALA A CA 1
ATOM 728 C C . ALA A 1 93 ? 26.913 3.669 1.125 1.00 89.06 93 ALA A C 1
ATOM 730 O O . ALA A 1 93 ? 25.943 3.146 1.670 1.00 89.06 93 ALA A O 1
ATOM 731 N N . PHE A 1 94 ? 27.572 4.688 1.681 1.00 93.56 94 PHE A N 1
ATOM 732 C CA . PHE A 1 94 ? 27.206 5.269 2.971 1.00 93.56 94 PHE A CA 1
ATOM 733 C C . PHE A 1 94 ? 25.827 5.947 2.945 1.00 93.56 94 PHE A C 1
ATOM 735 O O . PHE A 1 94 ? 25.017 5.724 3.845 1.00 93.56 94 PHE A O 1
ATOM 742 N N . ILE A 1 95 ? 25.513 6.704 1.889 1.00 94.81 95 ILE A N 1
ATOM 743 C CA . ILE A 1 95 ? 24.185 7.310 1.698 1.00 94.81 95 ILE A CA 1
ATOM 744 C C . ILE A 1 95 ? 23.105 6.225 1.595 1.00 94.81 95 ILE A C 1
ATOM 746 O O . ILE A 1 95 ? 22.059 6.339 2.235 1.00 94.81 95 ILE A O 1
ATOM 750 N N . PHE A 1 96 ? 23.363 5.148 0.847 1.00 94.81 96 PHE A N 1
ATOM 751 C CA . PHE A 1 96 ? 22.438 4.014 0.758 1.00 94.81 96 PHE A CA 1
ATOM 752 C C . PHE A 1 96 ? 22.245 3.303 2.102 1.00 94.81 96 PHE A C 1
ATOM 754 O O . PHE A 1 96 ? 21.122 2.922 2.427 1.00 94.81 96 PHE A O 1
ATOM 761 N N . ALA A 1 97 ? 23.302 3.157 2.905 1.00 95.31 97 ALA A N 1
ATOM 762 C CA . ALA A 1 97 ? 23.201 2.573 4.240 1.00 95.31 97 ALA A CA 1
ATOM 763 C C . ALA A 1 97 ? 22.334 3.435 5.172 1.00 95.31 97 ALA A C 1
ATOM 765 O O . ALA A 1 97 ? 21.451 2.903 5.843 1.00 95.31 97 ALA A O 1
ATOM 766 N N . ILE A 1 98 ? 22.521 4.761 5.160 1.00 95.81 98 ILE A N 1
ATOM 767 C CA . ILE A 1 98 ? 21.661 5.696 5.905 1.00 95.81 98 ILE A CA 1
ATOM 768 C C . ILE A 1 98 ? 20.209 5.566 5.443 1.00 95.81 98 ILE A C 1
ATOM 770 O O . ILE A 1 98 ? 19.308 5.449 6.271 1.00 95.81 98 ILE A O 1
ATOM 774 N N . TYR A 1 99 ? 19.981 5.550 4.129 1.00 95.81 99 TYR A N 1
ATOM 775 C CA . TYR A 1 99 ? 18.643 5.394 3.567 1.00 95.81 99 TYR A CA 1
ATOM 776 C C . TYR A 1 99 ? 17.976 4.090 4.026 1.00 95.81 99 TYR A C 1
ATOM 778 O O . TYR A 1 99 ? 16.810 4.109 4.410 1.00 95.81 99 TYR A O 1
ATOM 786 N N . LEU A 1 100 ? 18.712 2.974 4.057 1.00 94.75 100 LEU A N 1
ATOM 787 C CA . LEU A 1 100 ? 18.190 1.682 4.508 1.00 94.75 100 LEU A CA 1
ATOM 788 C C . LEU A 1 100 ? 17.810 1.720 5.993 1.00 94.75 100 LEU A C 1
ATOM 790 O O . LEU A 1 100 ? 16.722 1.275 6.355 1.00 94.75 100 LEU A O 1
ATOM 794 N N . VAL A 1 101 ? 18.660 2.308 6.840 1.00 95.06 101 VAL A N 1
ATOM 795 C CA . VAL A 1 101 ? 18.361 2.486 8.271 1.00 95.06 101 VAL A CA 1
ATOM 796 C C . VAL A 1 101 ? 17.094 3.323 8.459 1.00 95.06 101 VAL A C 1
ATOM 798 O O . VAL A 1 101 ? 16.222 2.932 9.233 1.00 95.06 101 VAL A O 1
ATOM 801 N N . LEU A 1 102 ? 16.948 4.427 7.719 1.00 93.81 102 LEU A N 1
ATOM 802 C CA . LEU A 1 102 ? 15.745 5.263 7.767 1.00 93.81 102 LEU A CA 1
ATOM 803 C C . LEU A 1 102 ? 14.502 4.535 7.250 1.00 93.81 102 LEU A C 1
ATOM 805 O O . LEU A 1 102 ? 13.435 4.687 7.836 1.00 93.81 102 LEU A O 1
ATOM 809 N N . ALA A 1 103 ? 14.624 3.734 6.191 1.00 91.44 103 ALA A N 1
ATOM 810 C CA . ALA A 1 103 ? 13.513 2.961 5.648 1.00 91.44 103 ALA A CA 1
ATOM 811 C C . ALA A 1 103 ? 13.013 1.917 6.657 1.00 91.44 103 ALA A C 1
ATOM 813 O O . ALA A 1 103 ? 11.818 1.862 6.934 1.00 91.44 103 ALA A O 1
ATOM 814 N N . VAL A 1 104 ? 13.924 1.146 7.264 1.00 90.69 104 VAL A N 1
ATOM 815 C CA . VAL A 1 104 ? 13.577 0.145 8.290 1.00 90.69 104 VAL A CA 1
ATOM 816 C C . VAL A 1 104 ? 13.005 0.816 9.537 1.00 90.69 104 VAL A C 1
ATOM 818 O O . VAL A 1 104 ? 12.013 0.345 10.088 1.00 90.69 104 VAL A O 1
ATOM 821 N N . TRP A 1 105 ? 13.587 1.937 9.968 1.00 92.50 105 TRP A N 1
ATOM 822 C CA . TRP A 1 105 ? 13.057 2.709 11.089 1.00 92.50 105 TRP A CA 1
ATOM 823 C C . TRP A 1 105 ? 11.666 3.276 10.785 1.00 92.50 105 TRP A C 1
ATOM 825 O O . TRP A 1 105 ? 10.785 3.201 11.635 1.00 92.50 105 TRP A O 1
ATOM 835 N N . GLY A 1 106 ? 11.434 3.768 9.566 1.00 86.94 106 GLY A N 1
ATOM 836 C CA . GLY A 1 106 ? 10.140 4.275 9.111 1.00 86.94 106 GLY A CA 1
ATOM 837 C C . GLY A 1 106 ? 9.054 3.201 9.027 1.00 86.94 106 GLY A C 1
ATOM 838 O O . GLY A 1 106 ? 7.880 3.510 9.220 1.00 86.94 106 GLY A O 1
ATOM 839 N N . CYS A 1 107 ? 9.420 1.928 8.834 1.00 85.19 107 CYS A N 1
ATOM 840 C CA . CYS A 1 107 ? 8.458 0.825 8.874 1.00 85.19 107 CYS A CA 1
ATOM 841 C C . CYS A 1 107 ? 7.762 0.678 10.237 1.00 85.19 107 CYS A C 1
ATOM 843 O O . CYS A 1 107 ? 6.648 0.161 10.273 1.00 85.19 107 CYS A O 1
ATOM 845 N N . LYS A 1 108 ? 8.360 1.145 11.345 1.00 84.00 108 LYS A N 1
ATOM 846 C CA . LYS A 1 108 ? 7.716 1.088 12.672 1.00 84.00 108 LYS A CA 1
ATOM 847 C C . LYS A 1 108 ? 6.481 1.995 12.769 1.00 84.00 108 LYS A C 1
ATOM 849 O O . LYS A 1 108 ? 5.561 1.693 13.518 1.00 84.00 108 LYS A O 1
ATOM 854 N N . ASP A 1 109 ? 6.474 3.092 12.011 1.00 79.12 109 ASP A N 1
ATOM 855 C CA . ASP A 1 109 ? 5.403 4.095 12.007 1.00 79.12 109 ASP A CA 1
ATOM 856 C C . ASP A 1 109 ? 4.383 3.826 10.888 1.00 79.12 109 ASP A C 1
ATOM 858 O O . ASP A 1 109 ? 3.499 4.645 10.622 1.00 79.12 109 ASP A O 1
ATOM 862 N N . LEU A 1 110 ? 4.481 2.666 10.224 1.00 78.56 110 LEU A N 1
ATOM 863 C CA . LEU A 1 110 ? 3.531 2.247 9.207 1.00 78.56 110 LEU A CA 1
ATOM 864 C C . LEU A 1 110 ? 2.197 1.875 9.869 1.00 78.56 110 LEU A C 1
ATOM 866 O O . LEU A 1 110 ? 1.943 0.726 10.225 1.00 78.56 110 LEU A O 1
ATOM 870 N N . ARG A 1 111 ? 1.321 2.865 10.028 1.00 74.56 111 ARG A N 1
ATOM 871 C CA . ARG A 1 111 ? -0.053 2.639 10.468 1.00 74.56 111 ARG A CA 1
ATOM 872 C C . ARG A 1 111 ? -0.867 2.127 9.283 1.00 74.56 111 ARG A C 1
ATOM 874 O O . ARG A 1 111 ? -1.150 2.871 8.347 1.00 74.56 111 ARG A O 1
ATOM 881 N N . ILE A 1 112 ? -1.222 0.847 9.318 1.00 72.12 112 ILE A N 1
ATOM 882 C CA . ILE A 1 112 ? -2.157 0.260 8.359 1.00 72.12 112 ILE A CA 1
ATOM 883 C C . ILE A 1 112 ? -3.558 0.629 8.842 1.00 72.12 112 ILE A C 1
ATOM 885 O O . ILE A 1 112 ? -4.130 -0.050 9.687 1.00 72.12 112 ILE A O 1
ATOM 889 N N . ASP A 1 113 ? -4.066 1.755 8.354 1.00 75.19 113 ASP A N 1
ATOM 890 C CA . ASP A 1 113 ? -5.448 2.175 8.567 1.00 75.19 113 ASP A CA 1
ATOM 891 C C . ASP A 1 113 ?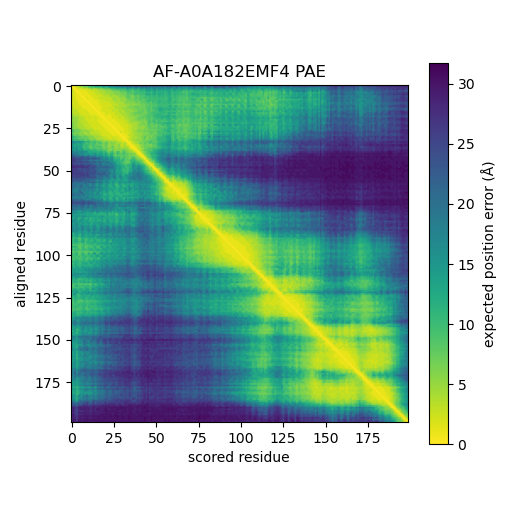 -6.161 2.128 7.216 1.00 75.19 113 ASP A C 1
ATOM 893 O O . ASP A 1 113 ? -5.776 2.825 6.272 1.00 75.19 113 ASP A O 1
ATOM 897 N N . LEU A 1 114 ? -7.146 1.243 7.090 1.00 77.12 114 LEU A N 1
ATOM 898 C CA . LEU A 1 114 ? -7.937 1.093 5.877 1.00 77.12 114 LEU A CA 1
ATOM 899 C C . LEU A 1 114 ? -9.333 1.633 6.166 1.00 77.12 114 LEU A C 1
ATOM 901 O O . LEU A 1 114 ? -10.195 0.918 6.667 1.00 77.12 114 LEU A O 1
ATOM 905 N N . LYS A 1 115 ? -9.541 2.913 5.859 1.00 81.31 115 LYS A N 1
ATOM 906 C CA . LYS A 1 115 ? -10.839 3.568 6.021 1.00 81.31 115 LYS A CA 1
ATOM 907 C C . LYS A 1 115 ? -11.662 3.472 4.749 1.00 81.31 115 LYS A C 1
ATOM 909 O O . LYS A 1 115 ? -11.141 3.620 3.644 1.00 81.31 115 LYS A O 1
ATOM 914 N N . GLU A 1 116 ? -12.966 3.320 4.921 1.00 83.25 116 GLU A N 1
ATOM 915 C CA . GLU A 1 116 ? -13.948 3.299 3.832 1.00 83.25 116 GLU A CA 1
ATOM 916 C C . GLU A 1 116 ? -13.883 4.570 2.964 1.00 83.25 116 GLU A C 1
ATOM 918 O O . GLU A 1 116 ? -13.970 4.509 1.738 1.00 83.25 116 GLU A O 1
ATOM 923 N N . GLU A 1 117 ? -13.594 5.713 3.593 1.00 82.75 117 GLU A N 1
ATOM 924 C CA . GLU A 1 117 ? -13.389 7.027 2.964 1.00 82.75 117 GLU A CA 1
ATOM 925 C C . GLU A 1 117 ? -12.315 7.016 1.856 1.00 82.75 117 GLU A C 1
ATOM 927 O O . GLU A 1 117 ? -12.355 7.832 0.929 1.00 82.75 117 GLU A O 1
ATOM 932 N N . TYR A 1 118 ? -11.341 6.099 1.929 1.00 84.50 118 TYR A N 1
ATOM 933 C CA . TYR A 1 118 ? -10.255 5.991 0.952 1.00 84.50 118 TYR A CA 1
ATOM 934 C C . TYR A 1 118 ? -10.677 5.330 -0.360 1.00 84.50 118 TYR A C 1
ATOM 936 O O . TYR A 1 118 ? -10.017 5.549 -1.377 1.00 84.50 118 TYR A O 1
ATOM 944 N N . PHE A 1 119 ? -11.781 4.579 -0.370 1.00 87.12 119 PHE A N 1
ATOM 945 C CA . PHE A 1 119 ? -12.344 4.007 -1.597 1.00 87.12 119 PHE A CA 1
ATOM 946 C C . PHE A 1 119 ? -13.195 5.012 -2.379 1.00 87.12 119 PHE A C 1
ATOM 948 O O . PHE A 1 119 ? -13.506 4.786 -3.548 1.00 87.12 119 PHE A O 1
ATOM 955 N N . LEU A 1 120 ? -13.555 6.134 -1.753 1.00 89.31 120 LEU A N 1
ATOM 956 C CA . LEU A 1 120 ? -14.385 7.167 -2.354 1.00 89.31 120 LEU A CA 1
ATOM 957 C C . LEU A 1 120 ? -13.545 8.249 -3.034 1.00 89.31 120 LEU A C 1
ATOM 959 O O . LEU A 1 120 ? -12.464 8.636 -2.574 1.00 89.31 120 LEU A O 1
ATOM 963 N N . SER A 1 121 ? -14.085 8.785 -4.132 1.00 88.94 121 SER A N 1
ATOM 964 C CA . SER A 1 121 ? -13.452 9.879 -4.869 1.00 88.94 121 SER A CA 1
ATOM 965 C C . SER A 1 121 ? -13.236 11.096 -3.966 1.00 88.94 121 SER A C 1
ATOM 967 O O . SER A 1 121 ? -14.087 11.442 -3.137 1.00 88.94 121 SER A O 1
ATOM 969 N N . LYS A 1 122 ? -12.088 11.758 -4.138 1.00 80.81 122 LYS A N 1
ATOM 970 C CA . LYS A 1 122 ? -11.730 12.970 -3.394 1.00 80.81 122 LYS A CA 1
ATOM 971 C C . LYS A 1 122 ? -12.746 14.073 -3.724 1.00 80.81 122 LYS A C 1
ATOM 973 O O . LYS A 1 122 ? -12.867 14.453 -4.883 1.00 80.81 122 LYS A O 1
ATOM 978 N N . GLY A 1 123 ? -13.468 14.557 -2.711 1.00 84.31 123 GLY A N 1
ATOM 979 C CA . GLY A 1 123 ? -14.508 15.588 -2.849 1.00 84.31 123 GLY A CA 1
ATOM 980 C C . GLY A 1 123 ? -15.915 15.073 -3.173 1.00 84.31 123 GLY A C 1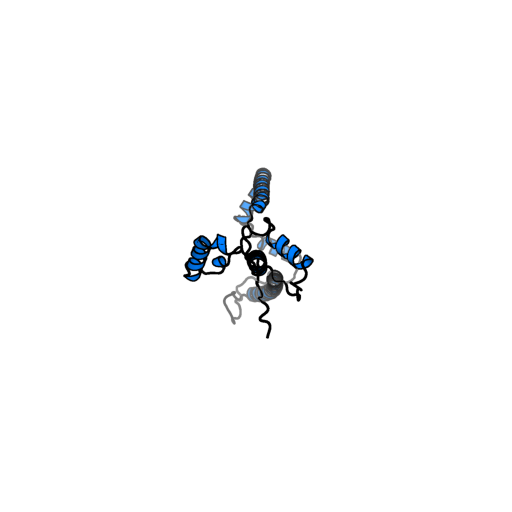
ATOM 981 O O . GLY A 1 123 ? -16.767 15.861 -3.561 1.00 84.31 123 GLY A O 1
ATOM 982 N N . SER A 1 124 ? -16.168 13.767 -3.062 1.00 90.81 124 SER A N 1
ATOM 983 C CA . SER A 1 124 ? -17.525 13.230 -3.204 1.00 90.81 124 SER A CA 1
ATOM 984 C C . SER A 1 124 ? -18.360 13.468 -1.938 1.00 90.81 124 SER A C 1
ATOM 986 O O . SER A 1 124 ? -17.863 13.287 -0.830 1.00 90.81 124 SER A O 1
ATOM 988 N N . GLU A 1 125 ? -19.640 13.817 -2.101 1.00 91.56 125 GLU A N 1
ATOM 989 C CA . GLU A 1 125 ? -20.586 14.019 -0.985 1.00 91.56 125 GLU A CA 1
ATOM 990 C C . GLU A 1 125 ? -20.600 12.854 0.030 1.00 91.56 125 GLU A C 1
ATOM 992 O O . GLU A 1 125 ? -20.528 13.118 1.230 1.00 91.56 125 GLU A O 1
ATOM 997 N N . PRO A 1 126 ? -20.590 11.565 -0.383 1.00 90.00 126 PRO A N 1
ATOM 998 C CA . PRO A 1 126 ? -20.556 10.449 0.565 1.00 90.00 126 PRO A CA 1
ATOM 999 C C . PRO A 1 126 ? -19.274 10.408 1.399 1.00 90.00 126 PRO A C 1
ATOM 1001 O O . PRO A 1 126 ? -19.297 9.986 2.551 1.00 90.00 126 PRO A O 1
ATOM 1004 N N . ARG A 1 127 ? -18.150 10.860 0.833 1.00 89.25 127 ARG A N 1
ATOM 1005 C CA . ARG A 1 127 ? -16.881 10.935 1.554 1.00 89.25 127 ARG A CA 1
ATOM 1006 C C . ARG A 1 127 ? -16.933 12.022 2.619 1.00 89.25 127 ARG A C 1
ATOM 1008 O O . ARG A 1 127 ? -16.541 11.763 3.747 1.00 89.25 127 ARG A O 1
ATOM 1015 N N . THR A 1 128 ? -17.451 13.200 2.276 1.00 89.62 128 THR A N 1
ATOM 1016 C CA . THR A 1 128 ? -17.643 14.295 3.237 1.00 89.62 128 THR A CA 1
ATOM 1017 C C . THR A 1 128 ? -18.622 13.901 4.339 1.00 89.62 128 THR A C 1
ATOM 1019 O O . THR A 1 128 ? -18.373 14.190 5.506 1.00 89.62 128 THR A O 1
ATOM 1022 N N . PHE A 1 129 ? -19.694 13.181 3.999 1.00 91.00 129 PHE A N 1
ATOM 1023 C CA . PHE A 1 129 ? -20.605 12.615 4.989 1.00 91.00 129 PHE A CA 1
ATOM 1024 C C . PHE A 1 129 ? -19.890 11.651 5.943 1.00 91.00 129 PHE A C 1
ATOM 1026 O O . PHE A 1 129 ? -20.012 11.823 7.149 1.00 91.00 129 PHE A O 1
ATOM 1033 N N . LEU A 1 130 ? -19.120 10.683 5.435 1.00 89.75 130 LEU A N 1
ATOM 1034 C CA . LEU A 1 130 ? -18.395 9.719 6.272 1.00 89.75 130 LEU A CA 1
ATOM 1035 C C . LEU A 1 130 ? -17.327 10.382 7.150 1.00 89.75 130 LEU A C 1
ATOM 1037 O O . LEU A 1 130 ? -17.214 10.046 8.326 1.00 89.75 130 LEU A O 1
ATOM 1041 N N . GLU A 1 131 ? -16.574 11.341 6.605 1.00 88.75 131 GLU A N 1
ATOM 1042 C CA . GLU A 1 131 ? -15.571 12.106 7.357 1.00 88.75 131 GLU A CA 1
ATOM 1043 C C . GLU A 1 131 ? -16.231 12.885 8.515 1.00 88.75 131 GLU A C 1
ATOM 1045 O O . GLU A 1 131 ? -15.758 12.815 9.652 1.00 88.75 131 GLU A O 1
ATOM 1050 N N . ASN A 1 132 ? -17.360 13.558 8.257 1.00 90.06 132 ASN A N 1
ATOM 1051 C CA . ASN A 1 132 ? -18.118 14.286 9.282 1.00 90.06 132 ASN A CA 1
ATOM 1052 C C . ASN A 1 132 ? -18.762 13.339 10.300 1.00 90.06 132 ASN A C 1
ATOM 1054 O O . ASN A 1 132 ? -18.643 13.548 11.505 1.00 90.06 132 ASN A O 1
ATOM 1058 N N . TYR A 1 133 ? -19.397 12.268 9.823 1.00 88.19 133 TYR A N 1
ATOM 1059 C CA . TYR A 1 133 ? -20.031 11.264 10.666 1.00 88.19 133 TYR A CA 1
ATOM 1060 C C . TYR A 1 133 ? -19.017 10.636 11.621 1.00 88.19 133 TYR A C 1
ATOM 1062 O O . TYR A 1 133 ? -19.272 10.531 12.814 1.00 88.19 133 TYR A O 1
ATOM 1070 N N . ARG A 1 134 ? -17.816 10.305 11.145 1.00 86.25 134 ARG A N 1
ATOM 1071 C CA . ARG A 1 134 ? -16.763 9.752 11.998 1.00 86.25 134 ARG A CA 1
ATOM 1072 C C . ARG A 1 134 ? -16.202 10.771 12.987 1.00 86.25 134 ARG A C 1
ATOM 1074 O O . ARG A 1 134 ? -15.853 10.398 14.104 1.00 86.25 134 ARG A O 1
ATOM 1081 N N . ALA A 1 135 ? -16.103 12.040 12.597 1.00 86.62 135 ALA A N 1
ATOM 1082 C CA . ALA A 1 135 ? -15.659 13.100 13.498 1.00 86.62 135 ALA A CA 1
ATOM 1083 C C . ALA A 1 135 ? -16.656 13.337 14.645 1.00 86.62 135 ALA A C 1
ATOM 1085 O O . ALA A 1 135 ? -16.237 13.551 15.782 1.00 86.62 135 ALA A O 1
ATOM 1086 N N . GLU A 1 136 ? -17.957 13.273 14.357 1.00 88.50 136 GLU A N 1
ATOM 1087 C CA . GLU A 1 136 ? -19.025 13.513 15.333 1.00 88.50 136 GLU A CA 1
ATOM 1088 C C . GLU A 1 136 ? -19.388 12.261 16.146 1.00 88.50 136 GLU A C 1
ATOM 1090 O O . GLU A 1 136 ? -19.617 12.350 17.354 1.00 88.50 136 GLU A O 1
ATOM 1095 N N . PHE A 1 137 ? -19.409 11.091 15.504 1.00 85.25 137 PHE A N 1
ATOM 1096 C CA . PHE A 1 137 ? -19.945 9.849 16.064 1.00 85.25 137 PHE A CA 1
ATOM 1097 C C . PHE A 1 137 ? -18.925 8.723 16.229 1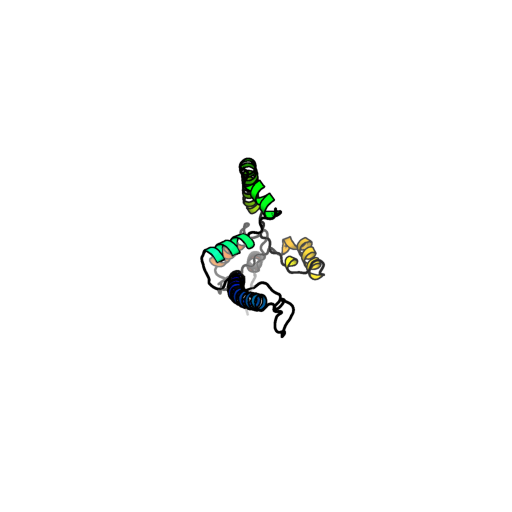.00 85.25 137 PHE A C 1
ATOM 1099 O O . PHE A 1 137 ? -19.276 7.682 16.776 1.00 85.25 137 PHE A O 1
ATOM 1106 N N . GLY A 1 138 ? -17.662 8.906 15.834 1.00 75.88 138 GLY A N 1
ATOM 1107 C CA . GLY A 1 138 ? -16.664 7.829 15.847 1.00 75.88 138 GLY A CA 1
ATOM 1108 C C . GLY A 1 138 ? -16.413 7.194 17.221 1.00 75.88 138 GLY A C 1
ATOM 1109 O O . GLY A 1 138 ? -15.941 6.068 17.285 1.00 75.88 138 GLY A O 1
ATOM 1110 N N . GLN A 1 139 ? -16.762 7.874 18.319 1.00 70.62 139 GLN A N 1
ATOM 1111 C CA . GLN A 1 139 ? -16.692 7.316 19.678 1.00 70.62 139 GLN A CA 1
ATOM 1112 C C . GLN A 1 139 ? -17.861 6.377 20.028 1.00 70.62 139 GLN A C 1
ATOM 1114 O O . GLN A 1 139 ? -17.774 5.649 21.011 1.00 70.62 139 GLN A O 1
ATOM 1119 N N . TYR A 1 140 ? -18.958 6.407 19.266 1.00 69.25 140 TYR A N 1
ATOM 1120 C CA . TYR A 1 140 ? -20.180 5.643 19.539 1.00 69.25 140 TYR A CA 1
ATOM 1121 C C . TYR A 1 140 ? -20.318 4.375 18.679 1.00 69.25 140 TYR A C 1
ATOM 1123 O O . TYR A 1 140 ? -21.186 3.556 18.964 1.00 69.25 140 TYR A O 1
ATOM 1131 N N . GLU A 1 141 ? -19.482 4.193 17.650 1.00 65.25 141 GLU A N 1
ATOM 1132 C CA . GLU A 1 141 ? -19.493 2.994 16.792 1.00 65.25 141 GLU A CA 1
ATOM 1133 C C . GLU A 1 141 ? -18.707 1.809 17.368 1.00 65.25 141 GLU A C 1
ATOM 1135 O O . GLU A 1 141 ? -18.875 0.679 16.916 1.00 65.25 141 GLU A O 1
ATOM 1140 N N . GLU A 1 142 ? -17.858 2.031 18.371 1.00 72.06 142 GLU A N 1
ATOM 1141 C CA . GLU A 1 142 ? -17.119 0.955 19.035 1.00 72.06 142 GLU A CA 1
ATOM 1142 C C . GLU A 1 142 ? -18.020 0.255 20.062 1.00 72.06 142 GLU A C 1
ATOM 1144 O O . GLU A 1 142 ? -17.881 0.430 21.274 1.00 72.06 142 GLU A O 1
ATOM 1149 N N . PHE A 1 143 ? -18.982 -0.527 19.574 1.00 77.50 143 PHE A N 1
ATOM 1150 C CA . PHE A 1 143 ? -19.804 -1.403 20.402 1.00 77.50 143 PHE A CA 1
ATOM 1151 C C . PHE A 1 143 ? -19.447 -2.870 20.154 1.00 77.50 143 PHE A C 1
ATOM 1153 O O . PHE A 1 143 ? -19.233 -3.309 19.026 1.00 77.50 143 PHE A O 1
ATOM 1160 N N . LEU A 1 144 ? -19.381 -3.637 21.240 1.00 80.62 144 LEU A N 1
ATOM 1161 C CA . LEU A 1 144 ? -19.234 -5.084 21.201 1.00 80.62 144 LEU A CA 1
ATOM 1162 C C . LEU A 1 144 ? -20.606 -5.701 21.453 1.00 80.62 144 LEU A C 1
ATOM 1164 O O . LEU A 1 144 ? -21.157 -5.572 22.546 1.00 80.62 144 LEU A O 1
ATOM 1168 N N . GLU A 1 145 ? -21.152 -6.372 20.445 1.00 86.12 145 GLU A N 1
ATOM 1169 C CA . GLU A 1 145 ? -22.377 -7.148 20.596 1.00 86.12 145 GLU A CA 1
ATOM 1170 C C . GLU A 1 145 ? -22.027 -8.596 20.959 1.00 86.12 145 GLU A C 1
ATOM 1172 O O . GLU A 1 145 ? -21.290 -9.273 20.242 1.00 86.12 145 GLU A O 1
ATOM 1177 N N . LEU A 1 146 ? -22.540 -9.066 22.097 1.00 85.25 146 LEU A N 1
ATOM 1178 C CA . LEU A 1 146 ? -22.403 -10.453 22.537 1.00 85.25 146 LEU A CA 1
ATOM 1179 C C . LEU A 1 146 ? -23.675 -11.213 22.160 1.00 85.25 146 LEU A C 1
ATOM 1181 O O . LEU A 1 146 ? -24.710 -11.060 22.810 1.00 85.25 146 LEU A O 1
ATOM 1185 N N . VAL A 1 147 ? -23.584 -12.030 21.111 1.00 86.44 147 VAL A N 1
ATOM 1186 C CA . VAL A 1 147 ? -24.673 -12.901 20.657 1.00 86.44 147 VAL A CA 1
ATOM 1187 C C . VAL A 1 147 ? -24.362 -14.332 21.079 1.00 86.44 147 VAL A C 1
ATOM 1189 O O . VAL A 1 147 ? -23.298 -14.865 20.773 1.00 86.44 147 VAL A O 1
ATOM 1192 N N . PHE A 1 148 ? -25.289 -14.944 21.810 1.00 86.00 148 PHE A N 1
ATOM 1193 C CA . PHE A 1 148 ? -25.202 -16.346 22.197 1.00 86.00 148 PHE A CA 1
ATOM 1194 C C . PHE A 1 148 ? -26.063 -17.176 21.242 1.00 86.00 148 PHE A C 1
ATOM 1196 O O . PHE A 1 148 ? -27.288 -17.097 21.296 1.00 86.00 148 PHE A O 1
ATOM 1203 N N . ASP A 1 149 ? -25.424 -17.956 20.369 1.00 86.19 149 ASP A N 1
ATOM 1204 C CA . ASP A 1 149 ? -26.119 -18.742 19.336 1.00 86.19 149 ASP A CA 1
ATOM 1205 C C . ASP A 1 149 ? -26.790 -20.017 19.884 1.00 86.19 149 ASP A C 1
ATOM 1207 O O . ASP A 1 149 ? -27.673 -20.594 19.247 1.00 86.19 149 ASP A O 1
ATOM 1211 N N . GLU A 1 150 ? -26.382 -20.476 21.068 1.00 88.00 150 GLU A N 1
ATOM 1212 C CA . GLU A 1 150 ? -26.937 -21.670 21.704 1.00 88.00 150 GLU A CA 1
ATOM 1213 C C . GLU A 1 150 ? -28.166 -21.345 22.567 1.00 88.00 150 GLU A C 1
ATOM 1215 O O . GLU A 1 150 ? -28.230 -20.279 23.183 1.00 88.00 150 GLU A O 1
ATOM 1220 N N . PRO A 1 151 ? -29.142 -22.270 22.679 1.00 85.56 151 PRO A N 1
ATOM 1221 C CA . PRO A 1 151 ? -30.254 -22.103 23.604 1.00 85.56 151 PRO A CA 1
ATOM 1222 C C . PRO A 1 151 ? -29.730 -22.120 25.046 1.00 85.56 151 PRO A C 1
ATOM 1224 O O . PRO A 1 151 ? -29.352 -23.163 25.583 1.00 85.56 151 PRO A O 1
ATOM 1227 N N . ILE A 1 152 ? -29.702 -20.946 25.673 1.00 85.44 152 ILE A N 1
ATOM 1228 C CA . ILE A 1 152 ? -29.293 -20.776 27.066 1.00 85.44 152 ILE A CA 1
ATOM 1229 C C . ILE A 1 152 ? -30.519 -20.894 27.970 1.00 85.44 152 ILE A C 1
ATOM 1231 O O . ILE A 1 152 ? -31.531 -20.224 27.766 1.00 85.44 152 ILE A O 1
ATOM 1235 N N . ASP A 1 153 ? -30.403 -21.719 29.009 1.00 87.81 153 ASP A N 1
ATOM 1236 C CA . ASP A 1 153 ? -31.343 -21.699 30.122 1.00 87.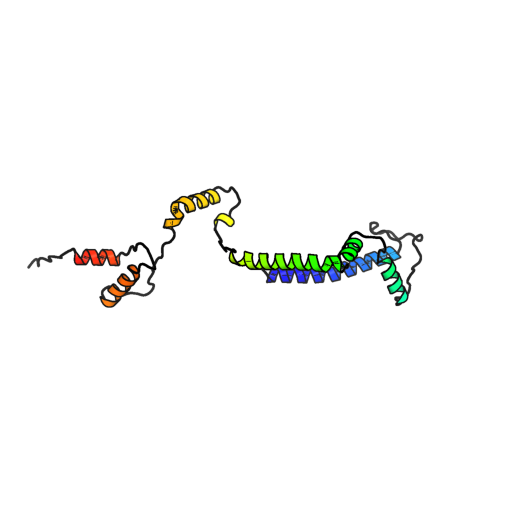81 153 ASP A CA 1
ATOM 1237 C C . ASP A 1 153 ? -31.019 -20.522 31.054 1.00 87.81 153 ASP A C 1
ATOM 1239 O O . ASP A 1 153 ? -30.102 -20.584 31.872 1.00 87.81 153 ASP A O 1
ATOM 1243 N N . TYR A 1 154 ? -31.761 -19.425 30.900 1.00 85.50 154 TYR A N 1
ATOM 1244 C CA . TYR A 1 154 ? -31.615 -18.218 31.720 1.00 85.50 154 TYR A CA 1
ATOM 1245 C C . TYR A 1 154 ? -32.222 -18.354 33.126 1.00 85.50 154 TYR A C 1
ATOM 1247 O O . TYR A 1 154 ? -32.054 -17.445 33.945 1.00 85.50 154 TYR A O 1
ATOM 1255 N N . LEU A 1 155 ? -32.939 -19.450 33.406 1.00 84.69 155 LEU A N 1
ATOM 1256 C CA . LEU A 1 155 ? -33.475 -19.740 34.737 1.00 84.69 155 LEU A CA 1
ATOM 1257 C C . LEU A 1 155 ? -32.415 -20.363 35.652 1.00 84.69 155 LEU A C 1
ATOM 1259 O O . LEU A 1 155 ? -32.548 -20.258 36.871 1.00 84.69 155 LEU A O 1
ATOM 1263 N N . ASP A 1 156 ? -31.366 -20.971 35.088 1.00 90.06 156 ASP A N 1
ATOM 1264 C CA . ASP A 1 156 ? -30.233 -21.487 35.855 1.00 90.06 156 ASP A CA 1
ATOM 1265 C C . ASP A 1 156 ? -29.436 -20.323 36.485 1.00 90.06 156 ASP A C 1
ATOM 1267 O O . ASP A 1 156 ? -28.831 -19.518 35.761 1.00 90.06 156 ASP A O 1
ATOM 1271 N N . PRO A 1 157 ? -29.386 -20.218 37.830 1.00 87.38 157 PRO A N 1
ATOM 1272 C CA . PRO A 1 157 ? -28.672 -19.146 38.514 1.00 87.38 157 PRO A CA 1
ATOM 1273 C C . PRO A 1 157 ? -27.177 -19.111 38.188 1.00 87.38 157 PRO A C 1
ATOM 1275 O O . PRO A 1 157 ? -26.590 -18.029 38.179 1.00 87.38 157 PRO A O 1
ATOM 1278 N N . HIS A 1 158 ? -26.553 -20.263 37.916 1.00 90.19 158 HIS A N 1
ATOM 1279 C CA . HIS A 1 158 ? -25.127 -20.315 37.596 1.00 90.19 158 HIS A CA 1
ATOM 1280 C C . HIS A 1 158 ? -24.840 -19.651 36.249 1.00 90.19 158 HIS A C 1
ATOM 1282 O O . HIS A 1 158 ? -24.062 -18.699 36.192 1.00 90.19 158 HIS A O 1
ATOM 1288 N N . ARG A 1 159 ? -25.544 -20.067 35.190 1.00 87.69 159 ARG A N 1
ATOM 1289 C CA . ARG A 1 159 ? -25.392 -19.477 33.851 1.00 87.69 159 ARG A CA 1
ATOM 1290 C C . ARG A 1 159 ? -25.789 -18.005 33.810 1.00 87.69 159 ARG A C 1
ATOM 1292 O O . ARG A 1 159 ? -25.107 -17.202 33.176 1.00 87.69 159 ARG A O 1
ATOM 1299 N N . LYS A 1 160 ? -26.867 -17.630 34.510 1.00 87.88 160 LYS A N 1
ATOM 1300 C CA . LYS A 1 160 ? -27.298 -16.228 34.637 1.00 87.88 160 LYS A CA 1
ATOM 1301 C C . LYS A 1 160 ? -26.187 -15.357 35.232 1.00 87.88 160 LYS A C 1
ATOM 1303 O O . LYS A 1 160 ? -25.914 -14.284 34.697 1.00 87.88 160 LYS A O 1
ATOM 1308 N N . ASN A 1 161 ? -25.534 -15.817 36.299 1.00 89.12 161 ASN A N 1
ATOM 1309 C CA . ASN A 1 161 ? -24.470 -15.061 36.962 1.00 89.12 161 ASN A CA 1
ATOM 1310 C C . ASN A 1 161 ? -23.196 -14.966 36.113 1.00 89.12 161 ASN A C 1
ATOM 1312 O O . ASN A 1 161 ? -22.617 -13.887 36.043 1.00 89.12 161 ASN A O 1
ATOM 1316 N N . GLU A 1 162 ? -22.805 -16.035 35.415 1.00 89.31 162 GLU A N 1
ATOM 1317 C CA . GLU A 1 162 ? -21.648 -16.018 34.505 1.00 89.31 162 GLU A CA 1
ATOM 1318 C C . GLU A 1 162 ? -21.817 -14.987 33.375 1.00 89.31 162 GLU A C 1
ATOM 1320 O O . GLU A 1 162 ? -20.905 -14.215 33.079 1.00 89.31 162 GLU A O 1
ATOM 1325 N N . ILE A 1 163 ? -23.010 -14.912 32.771 1.00 88.69 163 ILE A N 1
ATOM 1326 C CA . ILE A 1 163 ? -23.306 -13.933 31.711 1.00 88.69 163 ILE A CA 1
ATOM 1327 C C . ILE A 1 163 ? -23.255 -12.501 32.257 1.00 88.69 163 ILE A C 1
ATOM 1329 O O . ILE A 1 163 ? -22.721 -11.603 31.602 1.00 88.69 163 ILE A O 1
ATOM 1333 N N . LEU A 1 164 ? -23.803 -12.274 33.454 1.00 88.25 164 LEU A N 1
ATOM 1334 C CA . LEU A 1 164 ? -23.765 -10.963 34.102 1.00 88.25 164 LEU A CA 1
ATOM 1335 C C . LEU A 1 164 ? -22.334 -10.551 34.474 1.00 88.25 164 LEU A C 1
ATOM 1337 O O . LEU A 1 164 ? -21.986 -9.388 34.286 1.00 88.25 164 LEU A O 1
ATOM 1341 N N . GLU A 1 165 ? -21.494 -11.486 34.915 1.00 88.25 165 GLU A N 1
ATOM 1342 C CA . GLU A 1 165 ? -20.083 -11.230 35.223 1.00 88.25 165 GLU A CA 1
ATOM 1343 C C . GLU A 1 165 ? -19.296 -10.807 33.972 1.00 88.25 165 GLU A C 1
ATOM 1345 O O . GLU A 1 165 ? -18.556 -9.822 34.005 1.00 88.25 165 GLU A O 1
ATOM 1350 N N . ILE A 1 166 ? -19.525 -11.474 32.835 1.00 87.31 166 ILE A N 1
ATOM 1351 C CA . ILE A 1 166 ? -18.928 -11.089 31.545 1.00 87.31 166 ILE A CA 1
ATOM 1352 C C . ILE A 1 166 ? -19.366 -9.675 31.136 1.00 87.31 166 ILE A C 1
ATOM 1354 O O . ILE A 1 166 ? -18.543 -8.869 30.700 1.00 87.31 166 ILE A O 1
ATOM 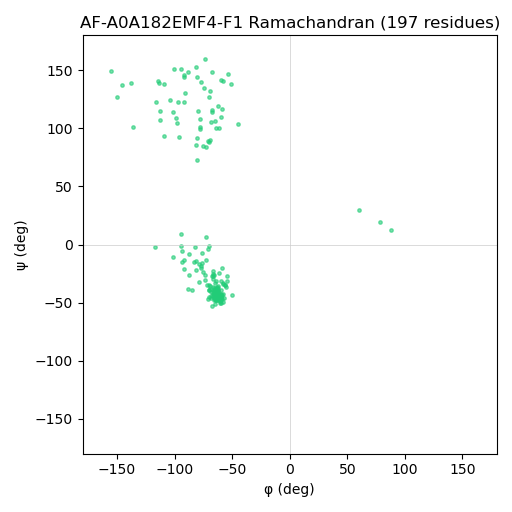1358 N N . LEU A 1 167 ? -20.653 -9.353 31.300 1.00 84.75 167 LEU A N 1
ATOM 1359 C CA . LEU A 1 167 ? -21.213 -8.035 30.975 1.00 84.75 167 LEU A CA 1
ATOM 1360 C C . LEU A 1 167 ? -20.692 -6.910 31.880 1.00 84.75 167 LEU A C 1
ATOM 1362 O O . LEU A 1 167 ? -20.772 -5.738 31.504 1.00 84.75 167 LEU A O 1
ATOM 1366 N N . GLU A 1 168 ? -20.207 -7.232 33.076 1.00 82.75 168 GLU A N 1
ATOM 1367 C CA . GLU A 1 168 ? -19.646 -6.265 34.025 1.00 82.75 168 GLU A CA 1
ATOM 1368 C C . GLU A 1 168 ? -18.128 -6.125 33.918 1.00 82.75 168 GLU A C 1
ATOM 1370 O O . GLU A 1 168 ? -17.541 -5.278 34.595 1.00 82.75 168 GLU A O 1
ATOM 1375 N N . TRP A 1 169 ? -17.487 -6.889 33.031 1.00 79.88 169 TRP A N 1
ATOM 1376 C CA . TRP A 1 169 ? -16.045 -6.847 32.863 1.00 79.88 169 TRP A CA 1
ATOM 1377 C C . TRP A 1 169 ? -15.590 -5.495 32.263 1.00 79.88 169 TRP A C 1
ATOM 1379 O O . TRP A 1 169 ? -15.812 -5.226 31.078 1.00 79.88 169 TRP A O 1
ATOM 1389 N N . PRO A 1 170 ? -14.833 -4.663 33.013 1.00 69.56 170 PRO A N 1
ATOM 1390 C CA . PRO A 1 170 ? -14.454 -3.301 32.606 1.00 69.56 170 PRO A CA 1
ATOM 1391 C C . PRO A 1 170 ? -13.426 -3.221 31.462 1.00 69.56 170 PRO A C 1
ATOM 1393 O O . PRO A 1 170 ? -13.070 -2.133 31.021 1.00 69.56 170 PRO A O 1
ATOM 1396 N N . VAL A 1 171 ? -12.912 -4.363 31.003 1.00 72.06 171 VAL A N 1
ATOM 1397 C CA . VAL A 1 171 ? -11.942 -4.472 29.904 1.00 72.06 171 VAL A CA 1
ATOM 1398 C C . VAL A 1 171 ? -12.668 -4.549 28.562 1.00 72.06 171 VAL A C 1
ATOM 1400 O O . VAL A 1 171 ? -12.101 -4.144 27.553 1.00 72.06 171 VAL A O 1
ATOM 1403 N N . LEU A 1 172 ? -13.913 -5.042 28.546 1.00 66.31 172 LEU A N 1
ATOM 1404 C CA . LEU A 1 172 ? -14.692 -5.231 27.322 1.00 66.31 172 LEU A CA 1
ATOM 1405 C C . LEU A 1 172 ? -15.492 -3.983 26.945 1.00 66.31 172 LEU A C 1
ATOM 1407 O O . LEU A 1 172 ? -15.589 -3.661 25.765 1.00 66.31 172 LEU A O 1
ATOM 1411 N N . ALA A 1 173 ? -16.053 -3.273 27.926 1.00 72.56 173 ALA A N 1
ATOM 1412 C CA . ALA A 1 173 ? -16.831 -2.067 27.669 1.00 72.56 173 ALA A CA 1
ATOM 1413 C C . ALA A 1 173 ? -16.854 -1.123 28.878 1.00 72.56 173 ALA A C 1
ATOM 1415 O O . ALA A 1 173 ? -16.847 -1.547 30.032 1.00 72.56 173 ALA A O 1
ATOM 1416 N N . THR A 1 174 ? -16.952 0.182 28.610 1.00 74.50 174 THR A N 1
ATOM 1417 C CA . THR A 1 174 ? -17.180 1.207 29.646 1.00 74.50 174 THR A CA 1
ATOM 1418 C C . THR A 1 174 ? -18.627 1.224 30.144 1.00 74.50 174 THR A C 1
ATOM 1420 O O . THR A 1 174 ? -18.891 1.678 31.259 1.00 74.50 174 THR A O 1
ATOM 1423 N N . ARG A 1 175 ? -19.574 0.741 29.329 1.00 78.44 175 ARG A N 1
ATOM 1424 C CA . ARG A 1 175 ? -20.992 0.567 29.666 1.00 78.44 175 ARG A CA 1
ATOM 1425 C C . ARG A 1 175 ? -21.535 -0.672 28.964 1.00 78.44 175 ARG A C 1
ATOM 1427 O O . ARG A 1 175 ? -21.280 -0.853 27.780 1.00 78.44 175 ARG A O 1
ATOM 1434 N N . SER A 1 176 ? -22.324 -1.474 29.673 1.00 82.81 176 SER A N 1
ATOM 1435 C CA . SER A 1 176 ? -23.059 -2.604 29.104 1.00 82.81 176 SER A CA 1
ATOM 1436 C C . SER A 1 176 ? -24.563 -2.358 29.166 1.00 82.81 176 SER A C 1
ATOM 1438 O O . SER A 1 176 ? -25.087 -1.832 30.150 1.00 82.81 176 SER A O 1
ATOM 1440 N N . VAL A 1 177 ? -25.255 -2.727 28.089 1.00 84.38 177 VAL A N 1
ATOM 1441 C CA . VAL A 1 177 ? -26.718 -2.722 27.992 1.00 84.38 177 VAL A CA 1
ATOM 1442 C C . VAL A 1 177 ? -27.146 -4.171 27.808 1.00 84.38 177 VAL A C 1
ATOM 1444 O O . VAL A 1 177 ? -26.675 -4.840 26.893 1.00 84.38 177 VAL A O 1
ATOM 1447 N N . SER A 1 178 ? -27.990 -4.681 28.703 1.00 87.69 178 SER A N 1
ATOM 1448 C CA . SER A 1 178 ? -28.441 -6.071 28.663 1.00 87.69 178 SER A CA 1
ATOM 1449 C C . SER A 1 178 ? -29.836 -6.197 29.251 1.00 87.69 178 SER A C 1
ATOM 1451 O O . SER A 1 178 ? -30.069 -5.820 30.401 1.00 87.69 178 SER A O 1
ATOM 1453 N N . TRP A 1 179 ? -30.741 -6.806 28.482 1.00 90.69 179 TRP A N 1
ATOM 1454 C CA . TRP A 1 179 ? -32.099 -7.105 28.931 1.00 90.69 179 TRP A CA 1
ATOM 1455 C C . TRP A 1 179 ? -32.102 -7.992 30.185 1.00 90.69 179 TRP A C 1
ATOM 1457 O O . TRP A 1 179 ? -32.956 -7.828 31.051 1.00 90.69 179 TRP A O 1
ATOM 1467 N N . LEU A 1 180 ? -31.126 -8.900 30.315 1.00 88.94 180 LEU A N 1
ATOM 1468 C CA . LEU A 1 180 ? -31.015 -9.819 31.449 1.00 88.94 180 LEU A CA 1
ATOM 1469 C C . LEU A 1 180 ? -30.649 -9.071 32.735 1.00 88.94 180 LEU A C 1
ATOM 1471 O O . LEU A 1 180 ? -31.178 -9.372 33.806 1.00 88.94 180 LEU A O 1
ATOM 1475 N N . LYS A 1 181 ? -29.772 -8.067 32.623 1.00 87.75 181 LYS A N 1
ATOM 1476 C CA . LYS A 1 181 ? -29.382 -7.200 33.740 1.00 87.75 181 LYS A CA 1
ATOM 1477 C C . LYS A 1 181 ? -30.560 -6.348 34.210 1.00 87.75 181 LYS A C 1
ATOM 1479 O O . LYS A 1 181 ? -30.817 -6.267 35.412 1.00 87.75 181 LYS A O 1
ATOM 1484 N N . ASP A 1 182 ? -31.302 -5.771 33.268 1.00 88.94 182 ASP A N 1
ATOM 1485 C CA . ASP A 1 182 ? -32.504 -4.991 33.572 1.00 88.94 182 ASP A CA 1
ATOM 1486 C C . ASP A 1 182 ? -33.602 -5.865 34.193 1.00 88.94 182 ASP A C 1
ATOM 1488 O O . ASP A 1 182 ? -34.233 -5.463 35.174 1.00 88.94 182 ASP A O 1
ATOM 1492 N N . PHE A 1 183 ? -33.776 -7.092 33.697 1.00 88.25 183 PHE A N 1
ATOM 1493 C CA . PHE A 1 183 ? -34.730 -8.053 34.243 1.00 88.25 183 PHE A CA 1
ATOM 1494 C C . PHE A 1 183 ? -34.368 -8.497 35.668 1.00 88.25 183 PHE A C 1
ATOM 1496 O O . PHE A 1 183 ? -35.223 -8.464 36.548 1.00 88.25 183 PHE A O 1
ATOM 1503 N N . ALA A 1 184 ? -33.106 -8.844 35.939 1.00 85.81 184 ALA A N 1
ATOM 1504 C CA . ALA A 1 184 ? -32.658 -9.218 37.286 1.00 85.81 184 ALA A CA 1
ATOM 1505 C C . ALA A 1 184 ? -32.823 -8.065 38.293 1.00 85.81 184 ALA A C 1
ATOM 1507 O O . ALA A 1 184 ? -33.215 -8.263 39.448 1.00 85.81 184 ALA A O 1
ATOM 1508 N N . ARG A 1 185 ? -32.571 -6.829 37.847 1.00 86.00 185 ARG A N 1
ATOM 1509 C CA . ARG A 1 185 ? -32.837 -5.637 38.653 1.00 86.00 185 ARG A CA 1
ATOM 1510 C C . ARG A 1 185 ? -34.329 -5.482 38.942 1.00 86.00 185 ARG A C 1
ATOM 1512 O O . ARG A 1 185 ? -34.673 -5.181 40.076 1.00 86.00 185 ARG A O 1
ATOM 1519 N N . PHE A 1 186 ? -35.189 -5.696 37.952 1.00 86.75 186 PHE A N 1
ATOM 1520 C CA . PHE A 1 186 ? -36.641 -5.623 38.114 1.00 86.75 186 PHE A CA 1
ATOM 1521 C C . PHE A 1 186 ? -37.189 -6.709 39.057 1.00 86.75 186 PHE A C 1
ATOM 1523 O O . PHE A 1 186 ? -38.010 -6.413 39.924 1.00 86.75 186 PHE A O 1
ATOM 1530 N N . GLU A 1 187 ? -36.695 -7.940 38.931 1.00 84.31 187 GLU A N 1
ATOM 1531 C CA . GLU A 1 187 ? -37.040 -9.080 39.789 1.00 84.31 187 GLU A CA 1
ATOM 1532 C C . GLU A 1 187 ? -36.691 -8.811 41.261 1.00 84.31 187 GLU A C 1
ATOM 1534 O O . GLU A 1 187 ? -37.493 -9.076 42.152 1.00 84.31 187 GLU A O 1
ATOM 1539 N N . SER A 1 188 ? -35.520 -8.223 41.528 1.00 81.25 188 SER A N 1
ATOM 1540 C CA . SER A 1 188 ? -35.094 -7.911 42.902 1.00 81.25 188 SER A CA 1
ATOM 1541 C C . SER A 1 188 ? -35.830 -6.727 43.541 1.00 81.25 188 SER A C 1
ATOM 1543 O O . SER A 1 188 ? -35.929 -6.664 44.767 1.00 81.25 188 SER A O 1
ATOM 1545 N N . THR A 1 189 ? -36.346 -5.781 42.751 1.00 81.56 189 THR A N 1
ATOM 1546 C CA . THR A 1 189 ? -37.036 -4.585 43.267 1.00 81.56 189 THR A CA 1
ATOM 1547 C C . THR A 1 189 ? -38.550 -4.734 43.371 1.00 81.56 189 THR A C 1
AT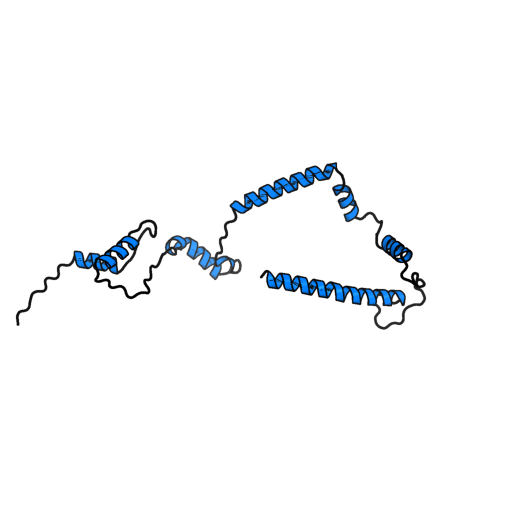OM 1549 O O . THR A 1 189 ? -39.184 -3.927 44.055 1.00 81.56 189 THR A O 1
ATOM 1552 N N . THR A 1 190 ? -39.139 -5.747 42.735 1.00 74.00 190 THR A N 1
ATOM 1553 C CA . THR A 1 190 ? -40.595 -5.907 42.646 1.00 74.00 190 THR A CA 1
ATOM 1554 C C . THR A 1 190 ? -41.048 -7.129 43.440 1.00 74.00 190 THR A C 1
ATOM 1556 O O . THR A 1 190 ? -40.851 -8.266 43.026 1.00 74.00 190 THR A O 1
ATOM 1559 N N . ILE A 1 191 ? -41.689 -6.904 44.591 1.00 66.69 191 ILE A N 1
ATOM 1560 C CA . ILE A 1 191 ? -42.339 -7.976 45.355 1.00 66.69 191 ILE A CA 1
ATOM 1561 C C . ILE A 1 191 ? -43.688 -8.266 44.697 1.00 66.69 191 ILE A C 1
ATOM 1563 O O . ILE A 1 191 ? -44.579 -7.416 44.689 1.00 66.69 191 ILE A O 1
ATOM 1567 N N . TYR A 1 192 ? -43.842 -9.470 44.156 1.00 62.59 192 TYR A N 1
ATOM 1568 C CA . TYR A 1 192 ? -45.133 -9.961 43.693 1.00 62.59 192 TYR A CA 1
ATOM 1569 C C . TYR A 1 192 ? -45.967 -10.406 44.896 1.00 62.59 192 TYR A C 1
ATOM 1571 O O . TYR A 1 192 ? -45.769 -11.499 45.421 1.00 62.59 192 TYR A O 1
ATOM 1579 N N . ASP A 1 193 ? -46.912 -9.572 45.327 1.00 56.47 193 ASP A N 1
ATOM 1580 C CA . ASP A 1 193 ? -47.961 -10.008 46.248 1.00 56.47 193 ASP A CA 1
ATOM 1581 C C . ASP A 1 193 ? -49.054 -10.710 45.432 1.00 56.47 193 ASP A C 1
ATOM 1583 O O . ASP A 1 193 ? -50.005 -10.097 44.937 1.00 56.47 193 ASP A O 1
ATOM 1587 N N . ILE A 1 194 ? -48.862 -12.009 45.190 1.00 63.66 194 ILE A N 1
ATOM 1588 C CA . ILE A 1 194 ? -49.901 -12.846 44.590 1.00 63.66 194 ILE A CA 1
ATOM 1589 C C . ILE A 1 194 ? -50.918 -13.110 45.695 1.00 63.66 194 ILE A C 1
ATOM 1591 O O . ILE A 1 194 ? -50.850 -14.124 46.385 1.00 63.66 194 ILE A O 1
ATOM 1595 N N . ASN A 1 195 ? -51.857 -12.181 45.876 1.00 58.00 195 ASN A N 1
ATOM 1596 C CA . ASN A 1 195 ? -53.011 -12.423 46.728 1.00 58.00 195 ASN A CA 1
ATOM 1597 C C . ASN A 1 195 ? -53.760 -13.646 46.172 1.00 58.00 195 ASN A C 1
ATOM 1599 O O . ASN A 1 195 ? -54.253 -13.583 45.038 1.00 5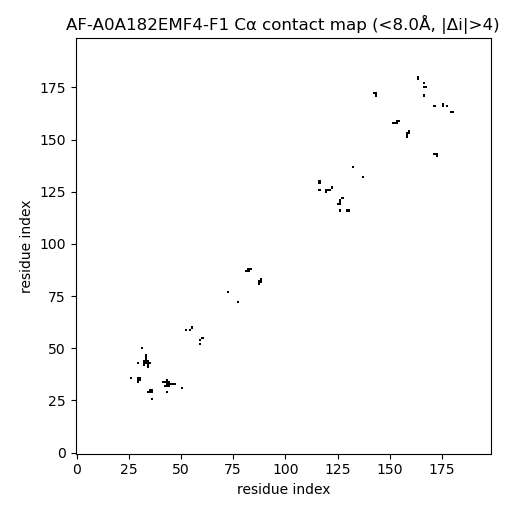8.00 195 ASN A O 1
ATOM 1603 N N . PRO A 1 196 ? -53.859 -14.762 46.919 1.00 57.91 196 PRO A N 1
ATOM 1604 C CA . PRO A 1 196 ? -54.672 -15.881 46.491 1.00 57.91 196 PRO A CA 1
ATOM 1605 C C . PRO A 1 196 ? -56.125 -15.422 46.554 1.00 57.91 196 PRO A C 1
ATOM 1607 O O . PRO A 1 196 ? -56.711 -15.269 47.627 1.00 57.91 196 PRO A O 1
ATOM 1610 N N . VAL A 1 197 ? -56.712 -15.162 45.389 1.00 56.12 197 VAL A N 1
ATOM 1611 C CA . VAL A 1 197 ? -58.158 -15.007 45.272 1.00 56.12 197 VAL A CA 1
ATOM 1612 C C . VAL A 1 197 ? -58.734 -16.405 45.485 1.00 56.12 197 VAL A C 1
ATOM 1614 O O . VAL A 1 197 ? -58.833 -17.198 44.551 1.00 56.12 197 VAL A O 1
ATOM 1617 N N . ASN A 1 198 ? -58.999 -16.743 46.749 1.00 47.91 198 ASN A N 1
ATOM 1618 C CA . ASN A 1 198 ? -59.737 -17.943 47.121 1.00 47.91 198 ASN A CA 1
ATOM 1619 C C . ASN A 1 198 ? -61.125 -17.837 46.476 1.00 47.91 198 ASN A C 1
ATOM 1621 O O . ASN A 1 198 ? -61.918 -16.979 46.869 1.00 47.91 198 ASN A O 1
ATOM 1625 N N . TYR A 1 199 ? -61.372 -18.670 45.467 1.00 49.69 199 TYR A N 1
ATOM 1626 C CA . TYR A 1 199 ? -62.714 -18.980 44.978 1.00 49.69 199 TYR A CA 1
ATOM 1627 C C . TYR A 1 199 ? -63.338 -20.070 45.847 1.00 49.69 199 TYR A C 1
ATOM 1629 O O . TYR A 1 199 ? -62.603 -21.016 46.214 1.00 49.69 199 TYR A O 1
#

Sequence (199 aa):
MSFVLAAGVAVLLIFALLFFAVFLYVAGRRETEGVKWYQCFRSGDTHFAPRTINEFSDSSIEMLHEKLIDTKPSFSRATAAAMANSYLRCPVAFIFAIYLVLAVWGCKDLRIDLKEEYFLSKGSEPRTFLENYRAEFGQYEEFLELVFDEPIDYLDPHRKNEILEILEWPVLATRSVSWLKDFARFESTTIYDINPVNY

Mean predicted aligned error: 16.35 Å

Foldseek 3Di:
DVVVVVVVVVVVVVCCVVVVVVVVVVQVVCVQQQHDPPDPPDRHDPPDDHPPDPDPDPVVVVVVVVVVPPVPDDPVVVVVVVCPDPVNVVVVVVVVVVVVVVVVVVVVVPDPDDDPLVVDDDPDPVSVVVVVCCVVCVVPPPDDDDDDPDDDDCVPPVSLVVVVVVQPPCVRDPHGDDPSVVVVVVVVVDDDPPDPPDD

Solvent-accessible surface area (backbone atoms only — not comparable to full-atom values): 12552 Å² total; per-residue (Å²): 112,69,67,62,53,52,51,51,51,52,53,50,50,54,48,48,55,54,50,50,51,53,50,50,52,54,49,52,52,36,48,76,49,35,30,56,95,88,55,77,98,59,86,42,50,90,82,52,81,72,84,87,67,92,60,99,42,72,70,54,53,52,54,49,49,57,67,66,50,69,84,64,93,40,72,70,54,55,52,49,54,52,57,65,33,73,82,47,42,59,60,51,53,49,53,52,51,52,49,51,52,51,52,61,58,50,56,78,71,64,75,90,75,89,57,75,60,73,79,42,62,92,90,36,69,71,32,54,48,50,55,50,47,45,72,76,43,53,86,72,70,81,69,86,84,88,81,77,93,64,95,72,64,72,82,42,68,68,59,41,48,54,54,51,52,62,59,64,38,74,86,83,43,97,72,71,88,52,73,67,60,56,47,54,51,48,59,76,73,51,84,81,81,78,74,79,80,83,125